Protein AF-A0A9N9FV28-F1 (afdb_monomer)

Secondary structure (DSSP, 8-state):
-HHHHHHHHHHHHHHHHHHHHHHHHHHHHHHHHHHHHHHHHHHHHHHHHHHHHHHHHHHHHHHHHHHHHHHHHHHHHHHHHHHHHHHHHHHHHHHHHHHHHHHHHHHHHHHHHHHHHHHHHHHHHHHHHHHHHHHHHHHHHHHHHHHHHHHHHHHHHHHHHHHHHGGGT--HHHHHHHHHHHHHHHHHHHTT-HHHHHHHHHHHHHHHHHHHHTT--HHHHHHHHHHHHHHHHHHHHHHHHHHHHHHHHSHHHHHHHHTT----TT-S---HHHHHHHHHHHHHHHHHHHHHHHHHHHHHHHHHHHHHHHHHHHHHHHHHHHHHHS----GGGSSS--

Structure (mmCIF, N/CA/C/O backbone):
data_AF-A0A9N9FV28-F1
#
_entry.id   AF-A0A9N9FV28-F1
#
loop_
_atom_site.group_PDB
_atom_site.id
_atom_site.type_symbol
_atom_site.label_atom_id
_atom_site.label_alt_id
_atom_site.label_comp_id
_atom_site.label_asym_id
_atom_site.label_entity_id
_atom_site.label_seq_id
_atom_site.pdbx_PDB_ins_code
_atom_site.Cartn_x
_atom_site.Cartn_y
_atom_site.Cartn_z
_atom_site.occupancy
_atom_site.B_iso_or_equiv
_atom_site.auth_seq_id
_atom_site.auth_comp_id
_atom_site.auth_asym_id
_atom_site.auth_atom_id
_atom_site.pdbx_PDB_model_num
ATOM 1 N N . MET A 1 1 ? 75.866 -1.343 -135.573 1.00 53.81 1 MET A N 1
ATOM 2 C CA . MET A 1 1 ? 74.417 -1.216 -135.294 1.00 53.81 1 MET A CA 1
ATOM 3 C C . MET A 1 1 ? 73.922 -2.132 -134.170 1.00 53.81 1 MET A C 1
ATOM 5 O O . MET A 1 1 ? 73.108 -1.671 -133.391 1.00 53.81 1 MET A O 1
ATOM 9 N N . ILE A 1 2 ? 74.442 -3.356 -133.996 1.00 57.34 2 ILE A N 1
ATOM 10 C CA . ILE A 1 2 ? 74.005 -4.285 -132.924 1.00 57.34 2 ILE A CA 1
ATOM 11 C C . ILE A 1 2 ? 74.302 -3.758 -131.500 1.00 57.34 2 ILE A C 1
ATOM 13 O O . ILE A 1 2 ? 73.468 -3.878 -130.610 1.00 57.34 2 ILE A O 1
ATOM 17 N N . GLY A 1 3 ? 75.433 -3.074 -131.291 1.00 56.44 3 GLY A N 1
ATOM 18 C CA . GLY A 1 3 ? 75.790 -2.524 -129.973 1.00 56.44 3 GLY A CA 1
ATOM 19 C C . GLY A 1 3 ? 74.886 -1.391 -129.457 1.00 56.44 3 GLY A C 1
ATOM 20 O O . GLY A 1 3 ? 74.828 -1.176 -128.254 1.00 56.44 3 GLY A O 1
ATOM 21 N N . TRP A 1 4 ? 74.158 -0.683 -130.333 1.00 54.69 4 TRP A N 1
ATOM 22 C CA . TRP A 1 4 ? 73.234 0.389 -129.922 1.00 54.69 4 TRP A CA 1
ATOM 23 C C . TRP A 1 4 ? 71.881 -0.149 -129.434 1.00 54.69 4 TRP A C 1
ATOM 25 O O . TRP A 1 4 ? 71.283 0.460 -128.555 1.00 54.69 4 TRP A O 1
ATOM 35 N N . SER A 1 5 ? 71.423 -1.294 -129.958 1.00 65.69 5 SER A N 1
ATOM 36 C CA . SER A 1 5 ? 70.174 -1.942 -129.522 1.00 65.69 5 SER A CA 1
ATOM 37 C C . SER A 1 5 ? 70.325 -2.557 -128.131 1.00 65.69 5 SER A C 1
ATOM 39 O O . SER A 1 5 ? 69.511 -2.295 -127.254 1.00 65.69 5 SER A O 1
ATOM 41 N N . ILE A 1 6 ? 71.432 -3.271 -127.894 1.00 70.56 6 ILE A N 1
ATOM 42 C CA . ILE A 1 6 ? 71.742 -3.875 -126.587 1.00 70.56 6 ILE A CA 1
ATOM 43 C C . ILE A 1 6 ? 71.912 -2.789 -125.515 1.00 70.56 6 ILE A C 1
ATOM 45 O O . ILE A 1 6 ? 71.397 -2.930 -124.415 1.00 70.56 6 ILE A O 1
ATOM 49 N N . ALA A 1 7 ? 72.568 -1.670 -125.847 1.00 69.38 7 ALA A N 1
ATOM 50 C CA . ALA A 1 7 ? 72.729 -0.539 -124.931 1.00 69.38 7 ALA A CA 1
ATOM 51 C C . ALA A 1 7 ? 71.417 0.213 -124.628 1.00 69.38 7 ALA A C 1
ATOM 53 O O . ALA A 1 7 ? 71.336 0.930 -123.631 1.00 69.38 7 ALA A O 1
ATOM 54 N N . MET A 1 8 ? 70.410 0.111 -125.501 1.00 74.31 8 MET A N 1
ATOM 55 C CA . MET A 1 8 ? 69.094 0.717 -125.290 1.00 74.31 8 MET A CA 1
ATOM 56 C C . MET A 1 8 ? 68.187 -0.210 -124.466 1.00 74.31 8 MET A C 1
ATOM 58 O O . MET A 1 8 ? 67.500 0.273 -123.570 1.00 74.31 8 MET A O 1
ATOM 62 N N . GLU A 1 9 ? 68.245 -1.524 -124.704 1.00 74.06 9 GLU A N 1
ATOM 63 C CA . GLU A 1 9 ? 67.560 -2.534 -123.887 1.00 74.06 9 GLU A CA 1
ATOM 64 C C . GLU A 1 9 ? 68.091 -2.566 -122.452 1.00 74.06 9 GLU A C 1
ATOM 66 O O . GLU A 1 9 ? 67.288 -2.543 -121.523 1.00 74.06 9 GLU A O 1
ATOM 71 N N . THR A 1 10 ? 69.413 -2.519 -122.238 1.00 76.06 10 THR A N 1
ATOM 72 C CA . THR A 1 10 ? 69.974 -2.441 -120.877 1.00 76.06 10 THR A CA 1
ATOM 73 C C . THR A 1 10 ? 69.552 -1.162 -120.161 1.00 76.06 10 THR A C 1
ATOM 75 O O . THR A 1 10 ? 69.107 -1.229 -119.023 1.00 76.06 10 THR A O 1
ATOM 78 N N . LYS A 1 11 ? 69.558 -0.007 -120.843 1.00 79.31 11 LYS A N 1
ATOM 79 C CA . LYS A 1 11 ? 69.055 1.256 -120.271 1.00 79.31 11 LYS A CA 1
ATOM 80 C C . LYS A 1 11 ? 67.563 1.228 -119.935 1.00 79.31 11 LYS A C 1
ATOM 82 O O . LYS A 1 11 ? 67.151 1.896 -118.990 1.00 79.31 11 LYS A O 1
ATOM 87 N N . TYR A 1 12 ? 66.744 0.525 -120.717 1.00 80.75 12 TYR A N 1
ATOM 88 C CA . TYR A 1 12 ? 65.315 0.375 -120.438 1.00 80.75 12 TYR A CA 1
ATOM 89 C C . TYR A 1 12 ? 65.075 -0.564 -119.249 1.00 80.75 12 TYR A C 1
ATOM 91 O O . TYR A 1 12 ? 64.285 -0.228 -118.372 1.00 80.75 12 TYR A O 1
ATOM 99 N N . TYR A 1 13 ? 65.801 -1.684 -119.180 1.00 81.75 13 TYR A N 1
ATOM 100 C CA . TYR A 1 13 ? 65.752 -2.613 -118.049 1.00 81.75 13 TYR A CA 1
ATOM 101 C C . TYR A 1 13 ? 66.234 -1.976 -116.743 1.00 81.75 13 TYR A C 1
ATOM 103 O O . TYR A 1 13 ? 65.545 -2.101 -115.734 1.00 81.75 13 TYR A O 1
ATOM 111 N N . ASP A 1 14 ? 67.348 -1.239 -116.763 1.00 82.69 14 ASP A N 1
ATOM 112 C CA . ASP A 1 14 ? 67.844 -0.507 -115.590 1.00 82.69 14 ASP A CA 1
ATOM 113 C C . ASP A 1 14 ? 66.800 0.512 -115.108 1.00 82.69 14 ASP A C 1
ATOM 115 O O . ASP A 1 14 ? 66.469 0.562 -113.929 1.00 82.69 14 ASP A O 1
ATOM 119 N N . LYS A 1 15 ? 66.173 1.248 -116.034 1.00 84.19 15 LYS A N 1
ATOM 120 C CA . LYS A 1 15 ? 65.137 2.235 -115.700 1.00 84.19 15 LYS A CA 1
ATOM 121 C C . LYS A 1 15 ? 63.822 1.608 -115.218 1.00 84.19 15 LYS A C 1
ATOM 123 O O . LYS A 1 15 ? 63.131 2.209 -114.399 1.00 84.19 15 LYS A O 1
ATOM 128 N N . SER A 1 16 ? 63.460 0.428 -115.726 1.00 88.25 16 SER A N 1
ATOM 129 C CA . SER A 1 16 ? 62.306 -0.344 -115.246 1.00 88.25 16 SER A CA 1
ATOM 130 C C . SER A 1 16 ? 62.548 -0.860 -113.830 1.00 88.25 16 SER A C 1
ATOM 132 O O . SER A 1 16 ? 61.657 -0.769 -112.993 1.00 88.25 16 SER A O 1
ATOM 134 N N . ARG A 1 17 ? 63.766 -1.333 -113.545 1.00 88.62 17 ARG A N 1
ATOM 135 C CA . ARG A 1 17 ? 64.182 -1.767 -112.210 1.00 88.62 17 ARG A CA 1
ATOM 136 C C . ARG A 1 17 ? 64.210 -0.606 -111.215 1.00 88.62 17 ARG A C 1
ATOM 138 O O . ARG A 1 17 ? 63.710 -0.759 -110.109 1.00 88.62 17 ARG A O 1
ATOM 145 N N . ASP A 1 18 ? 64.721 0.555 -111.624 1.00 90.31 18 ASP A N 1
ATOM 146 C CA . ASP A 1 18 ? 64.691 1.776 -110.807 1.00 90.31 18 ASP A CA 1
ATOM 147 C C . ASP A 1 18 ? 63.251 2.225 -110.507 1.00 90.31 18 ASP A C 1
ATOM 149 O O . ASP A 1 18 ? 62.966 2.726 -109.421 1.00 90.31 18 ASP A O 1
ATOM 153 N N . TYR A 1 19 ? 62.327 2.051 -111.460 1.00 90.50 19 TYR A N 1
ATOM 154 C CA . TYR A 1 19 ? 60.910 2.351 -111.253 1.00 90.50 19 TYR A CA 1
ATOM 155 C C . TYR A 1 19 ? 60.235 1.355 -110.302 1.00 90.50 19 TYR A C 1
ATOM 157 O O . TYR A 1 19 ? 59.435 1.776 -109.470 1.00 90.50 19 TYR A O 1
ATOM 165 N N . GLU A 1 20 ? 60.551 0.062 -110.402 1.00 91.44 20 GLU A N 1
ATOM 166 C CA . GLU A 1 20 ? 60.055 -0.960 -109.473 1.00 91.44 20 GLU A CA 1
ATOM 167 C C . GLU A 1 20 ? 60.584 -0.739 -108.048 1.00 91.44 20 GLU A C 1
ATOM 169 O O . GLU A 1 20 ? 59.769 -0.705 -107.133 1.00 91.44 20 GLU A O 1
ATOM 174 N N . ASP A 1 21 ? 61.883 -0.465 -107.862 1.00 93.38 21 ASP A N 1
ATOM 175 C CA . ASP A 1 21 ? 62.469 -0.109 -106.552 1.00 93.38 21 ASP A CA 1
ATOM 176 C C . ASP A 1 21 ? 61.839 1.182 -106.001 1.00 93.38 21 ASP A C 1
ATOM 178 O O . ASP A 1 21 ? 61.468 1.270 -104.833 1.00 93.38 21 ASP A O 1
ATOM 182 N N . TYR A 1 22 ? 61.626 2.191 -106.852 1.00 93.31 22 TYR A N 1
ATOM 183 C CA . TYR A 1 22 ? 60.923 3.408 -106.442 1.00 93.31 22 TYR A CA 1
ATOM 184 C C . TYR A 1 22 ? 59.477 3.135 -106.014 1.00 93.31 22 TYR A C 1
ATOM 186 O O . TYR A 1 22 ? 59.009 3.705 -105.029 1.00 93.31 22 TYR A O 1
ATOM 194 N N . LYS A 1 23 ? 58.759 2.290 -106.758 1.00 93.62 23 LYS A N 1
ATOM 195 C CA . LYS A 1 23 ? 57.376 1.921 -106.461 1.00 93.62 23 LYS A CA 1
ATOM 196 C C . LYS A 1 23 ? 57.285 1.125 -105.157 1.00 93.62 23 LYS A C 1
ATOM 198 O O . LYS A 1 23 ? 56.425 1.444 -104.346 1.00 93.62 23 LYS A O 1
ATOM 203 N N . GLU A 1 24 ? 58.175 0.159 -104.947 1.00 92.88 24 GLU A N 1
ATOM 204 C CA . GLU A 1 24 ? 58.259 -0.636 -103.716 1.00 92.88 24 GLU A CA 1
ATOM 205 C C . GLU A 1 24 ? 58.543 0.269 -102.512 1.00 92.88 24 GLU A C 1
ATOM 207 O O . GLU A 1 24 ? 57.758 0.289 -101.569 1.00 92.88 24 GLU A O 1
ATOM 212 N N . ARG A 1 25 ? 59.547 1.155 -102.597 1.00 94.44 25 ARG A N 1
ATOM 213 C CA . ARG A 1 25 ? 59.809 2.157 -101.546 1.00 94.44 25 ARG A CA 1
ATOM 214 C C . ARG A 1 25 ? 58.632 3.100 -101.313 1.00 94.44 25 ARG A C 1
ATOM 216 O O . ARG A 1 25 ? 58.415 3.553 -100.193 1.00 94.44 25 ARG A O 1
ATOM 223 N N . TYR A 1 26 ? 57.892 3.457 -102.361 1.00 94.50 26 TYR A N 1
ATOM 224 C CA . TYR A 1 26 ? 56.700 4.287 -102.217 1.00 94.50 26 TYR A CA 1
ATOM 225 C C . TYR A 1 26 ? 55.586 3.540 -101.475 1.00 94.50 26 TYR A C 1
ATOM 227 O O . TYR A 1 26 ? 54.960 4.126 -100.594 1.00 94.50 26 TYR A O 1
ATOM 235 N N . GLU A 1 27 ? 55.349 2.268 -101.804 1.00 94.50 27 GLU A N 1
ATOM 236 C CA . GLU A 1 27 ? 54.383 1.405 -101.115 1.00 94.50 27 GLU A CA 1
ATOM 237 C C . GLU A 1 27 ? 54.789 1.180 -99.648 1.00 94.50 27 GLU A C 1
ATOM 239 O O . GLU A 1 27 ? 53.954 1.383 -98.769 1.00 94.50 27 GLU A O 1
ATOM 244 N N . GLU A 1 28 ? 56.069 0.916 -99.364 1.00 93.94 28 GLU A N 1
ATOM 245 C CA . GLU A 1 28 ? 56.607 0.825 -97.997 1.00 93.94 28 GLU A CA 1
ATOM 246 C C . GLU A 1 28 ? 56.361 2.115 -97.201 1.00 93.94 28 GLU A C 1
ATOM 248 O O . GLU A 1 28 ? 55.823 2.077 -96.095 1.00 93.94 28 GLU A O 1
ATOM 253 N N . VAL A 1 29 ? 56.675 3.282 -97.777 1.00 95.06 29 VAL A N 1
ATOM 254 C CA . VAL A 1 29 ? 56.431 4.579 -97.122 1.00 95.06 29 VAL A CA 1
ATOM 255 C C . VAL A 1 29 ? 54.933 4.821 -96.894 1.00 95.06 29 VAL A C 1
ATOM 257 O O . VAL A 1 29 ? 54.552 5.394 -95.873 1.00 95.06 29 VAL A O 1
ATOM 260 N N . GLN A 1 30 ? 54.058 4.400 -97.814 1.00 94.81 30 GLN A N 1
ATOM 261 C CA . GLN A 1 30 ? 52.606 4.499 -97.621 1.00 94.81 30 GLN A CA 1
ATOM 262 C C . GLN A 1 30 ? 52.118 3.588 -96.489 1.00 94.81 30 GLN A C 1
ATOM 264 O O . GLN A 1 30 ? 51.331 4.035 -95.652 1.00 94.81 30 GLN A O 1
ATOM 269 N N . GLU A 1 31 ? 52.592 2.344 -96.425 1.00 95.44 31 GLU A N 1
ATOM 270 C CA . GLU A 1 31 ? 52.262 1.418 -95.339 1.00 95.44 31 GLU A CA 1
ATOM 271 C C . GLU A 1 31 ? 52.756 1.941 -93.984 1.00 95.44 31 GLU A C 1
ATOM 273 O O . GLU A 1 31 ? 51.990 1.945 -93.017 1.00 95.44 31 GLU A O 1
ATOM 278 N N . GLU A 1 32 ? 53.977 2.482 -93.918 1.00 95.19 32 GLU A N 1
ATOM 279 C CA . GLU A 1 32 ? 54.513 3.121 -92.711 1.00 95.19 32 GLU A CA 1
ATOM 280 C C . GLU A 1 32 ? 53.655 4.309 -92.251 1.00 95.19 32 GLU A C 1
ATOM 282 O O . GLU A 1 32 ? 53.384 4.455 -91.055 1.00 95.19 32 GLU A O 1
ATOM 287 N N . LEU A 1 33 ? 53.187 5.154 -93.177 1.00 94.88 33 LEU A N 1
ATOM 288 C CA . LEU A 1 33 ? 52.302 6.277 -92.853 1.00 94.88 33 LEU A CA 1
ATOM 289 C C . LEU A 1 33 ? 50.936 5.804 -92.339 1.00 94.88 33 LEU A C 1
ATOM 291 O O . LEU A 1 33 ? 50.409 6.390 -91.390 1.00 94.88 33 LEU A O 1
ATOM 295 N N . ILE A 1 34 ? 50.374 4.741 -92.921 1.00 95.75 34 ILE A N 1
ATOM 296 C CA . ILE A 1 34 ? 49.111 4.142 -92.468 1.00 95.75 34 ILE A CA 1
ATOM 297 C C . ILE A 1 34 ? 49.269 3.550 -91.064 1.00 95.75 34 ILE A C 1
ATOM 299 O O . ILE A 1 34 ? 48.427 3.794 -90.197 1.00 95.75 34 ILE A O 1
ATOM 303 N N . GLU A 1 35 ? 50.334 2.790 -90.811 1.00 95.75 35 GLU A N 1
ATOM 304 C CA . GLU A 1 35 ? 50.586 2.211 -89.490 1.00 95.75 35 GLU A CA 1
ATOM 305 C C . GLU A 1 35 ? 50.869 3.290 -88.441 1.00 95.75 35 GLU A C 1
ATOM 307 O O . GLU A 1 35 ? 50.356 3.209 -87.320 1.00 95.75 35 GLU A O 1
ATOM 312 N N . ARG A 1 36 ? 51.582 4.362 -88.809 1.00 95.38 36 ARG A N 1
ATOM 313 C CA . ARG A 1 36 ? 51.768 5.529 -87.941 1.00 95.38 36 ARG A CA 1
ATOM 314 C C . ARG A 1 36 ? 50.443 6.214 -87.613 1.00 95.38 36 ARG A C 1
ATOM 316 O O . ARG A 1 36 ? 50.201 6.500 -86.444 1.00 95.38 36 ARG A O 1
ATOM 323 N N . ALA A 1 37 ? 49.565 6.414 -88.596 1.00 95.31 37 ALA A N 1
ATOM 324 C CA . ALA A 1 37 ? 48.242 6.996 -88.370 1.00 95.31 37 ALA A CA 1
ATOM 325 C C . ALA A 1 37 ? 47.380 6.121 -87.440 1.00 95.31 37 ALA A C 1
ATOM 327 O O . ALA A 1 37 ? 46.784 6.631 -86.493 1.00 95.31 37 ALA A O 1
ATOM 328 N N . LYS A 1 38 ? 47.374 4.791 -87.630 1.00 96.38 38 LYS A N 1
ATOM 329 C CA . LYS A 1 38 ? 46.692 3.852 -86.717 1.00 96.38 38 LYS A CA 1
ATOM 330 C C . LYS A 1 38 ? 47.281 3.888 -85.305 1.00 96.38 38 LYS A C 1
ATOM 332 O O . LYS A 1 38 ? 46.550 3.726 -84.327 1.00 96.38 38 LYS A O 1
ATOM 337 N N . ALA A 1 39 ? 48.598 4.044 -85.173 1.00 96.25 39 ALA A N 1
ATOM 338 C CA . ALA A 1 39 ? 49.259 4.164 -83.877 1.00 96.25 39 ALA A CA 1
ATOM 339 C C . ALA A 1 39 ? 48.902 5.486 -83.177 1.00 96.25 39 ALA A C 1
ATOM 341 O O . ALA A 1 39 ? 48.638 5.480 -81.974 1.00 96.25 39 ALA A O 1
ATOM 342 N N . GLU A 1 40 ? 48.837 6.593 -83.921 1.00 95.62 40 GLU A N 1
ATOM 343 C CA . GLU A 1 40 ? 48.404 7.902 -83.420 1.00 95.62 40 GLU A CA 1
ATOM 344 C C . GLU A 1 40 ? 46.933 7.877 -82.978 1.00 95.62 40 GLU A C 1
ATOM 346 O O . GLU A 1 40 ? 46.636 8.308 -81.864 1.00 95.62 40 GLU A O 1
ATOM 351 N N . GLU A 1 41 ? 46.034 7.262 -83.754 1.00 96.00 41 GLU A N 1
ATOM 352 C CA . GLU A 1 41 ? 44.625 7.072 -83.375 1.00 96.00 41 GLU A CA 1
ATOM 353 C C . GLU A 1 41 ? 44.488 6.224 -82.097 1.00 96.00 41 GLU A C 1
ATOM 355 O O . GLU A 1 41 ? 43.751 6.577 -81.171 1.00 96.00 41 GLU A O 1
ATOM 360 N N . LYS A 1 42 ? 45.238 5.116 -81.992 1.00 97.00 42 LYS A N 1
ATOM 361 C CA . LYS A 1 42 ? 45.274 4.291 -80.770 1.00 97.00 42 LYS A CA 1
ATOM 362 C C . LYS A 1 42 ? 45.793 5.080 -79.570 1.00 97.00 42 LYS A C 1
ATOM 364 O O . LYS A 1 42 ? 45.253 4.925 -78.474 1.00 97.00 42 LYS A O 1
ATOM 369 N N . LEU A 1 43 ? 46.815 5.915 -79.761 1.00 96.38 43 LEU A N 1
ATOM 370 C CA . LEU A 1 43 ? 47.376 6.761 -78.711 1.00 96.38 43 LEU A CA 1
ATOM 371 C C . LEU A 1 43 ? 46.379 7.836 -78.264 1.00 96.38 43 LEU A C 1
ATOM 373 O O . LEU A 1 43 ? 46.231 8.064 -77.066 1.00 96.38 43 LEU A O 1
ATOM 377 N N . GLU A 1 44 ? 45.673 8.478 -79.194 1.00 96.06 44 GLU A N 1
ATOM 378 C CA . GLU A 1 44 ? 44.643 9.471 -78.884 1.00 96.06 44 GLU A CA 1
ATOM 379 C C . GLU A 1 44 ? 43.442 8.831 -78.172 1.00 96.06 44 GLU A C 1
ATOM 381 O O . GLU A 1 44 ? 42.989 9.337 -77.144 1.00 96.06 44 GLU A O 1
ATOM 386 N N . SER A 1 45 ? 43.004 7.650 -78.622 1.00 96.31 45 SER A N 1
ATOM 387 C CA . SER A 1 45 ? 41.979 6.851 -77.939 1.00 96.31 45 SER A CA 1
ATOM 388 C C . SER A 1 45 ? 42.407 6.460 -76.519 1.00 96.31 45 SER A C 1
ATOM 390 O O . SER A 1 45 ? 41.611 6.550 -75.582 1.00 96.31 45 SER A O 1
ATOM 392 N N . ALA A 1 46 ? 43.671 6.065 -76.329 1.00 96.38 46 ALA A N 1
ATOM 393 C CA . ALA A 1 46 ? 44.221 5.747 -75.013 1.00 96.38 46 ALA A CA 1
ATOM 394 C C . ALA A 1 46 ? 44.251 6.978 -74.094 1.00 96.38 46 ALA A C 1
ATOM 396 O O . ALA A 1 46 ? 43.795 6.885 -72.956 1.00 96.38 46 ALA A O 1
ATOM 397 N N . LYS A 1 47 ? 44.685 8.140 -74.602 1.00 96.94 47 LYS A N 1
ATOM 398 C CA . LYS A 1 47 ? 44.673 9.414 -73.861 1.00 96.94 47 LYS A CA 1
ATOM 399 C C . LYS A 1 47 ? 43.259 9.842 -73.468 1.00 96.94 47 LYS A C 1
ATOM 401 O O . LYS A 1 47 ? 43.044 10.271 -72.339 1.00 96.94 47 LYS A O 1
ATOM 406 N N . ALA A 1 48 ? 42.280 9.695 -74.361 1.00 96.56 48 ALA A N 1
ATOM 407 C CA . ALA A 1 48 ? 40.884 10.007 -74.058 1.00 96.56 48 ALA A CA 1
ATOM 408 C C . ALA A 1 48 ? 40.316 9.092 -72.958 1.00 96.56 48 ALA A C 1
ATOM 410 O O . ALA A 1 48 ? 39.614 9.562 -72.061 1.00 96.56 48 ALA A O 1
ATOM 411 N N . ARG A 1 49 ? 40.653 7.793 -72.982 1.00 96.25 49 ARG A N 1
ATOM 412 C CA . ARG A 1 49 ? 40.281 6.852 -71.910 1.00 96.25 49 ARG A CA 1
ATOM 413 C C . ARG A 1 49 ? 40.964 7.193 -70.590 1.00 96.25 49 ARG A C 1
ATOM 415 O O . ARG A 1 49 ? 40.299 7.181 -69.561 1.00 96.25 49 ARG A O 1
ATOM 422 N N . GLU A 1 50 ? 42.255 7.515 -70.616 1.00 96.94 50 GLU A N 1
ATOM 423 C CA . GLU A 1 50 ? 43.011 7.929 -69.430 1.00 96.94 50 GLU A CA 1
ATOM 424 C C . GLU A 1 50 ? 42.401 9.188 -68.797 1.00 96.94 50 GLU A C 1
ATOM 426 O O . GLU A 1 50 ? 42.155 9.218 -67.592 1.00 96.94 50 GLU A O 1
ATOM 431 N N . LEU A 1 51 ? 42.054 10.193 -69.606 1.00 96.69 51 LEU A N 1
ATOM 432 C CA . LEU A 1 51 ? 41.367 11.399 -69.142 1.00 96.69 51 LEU A CA 1
ATOM 433 C C . LEU A 1 51 ? 39.975 11.093 -68.556 1.00 96.69 51 LEU A C 1
ATOM 435 O O . LEU 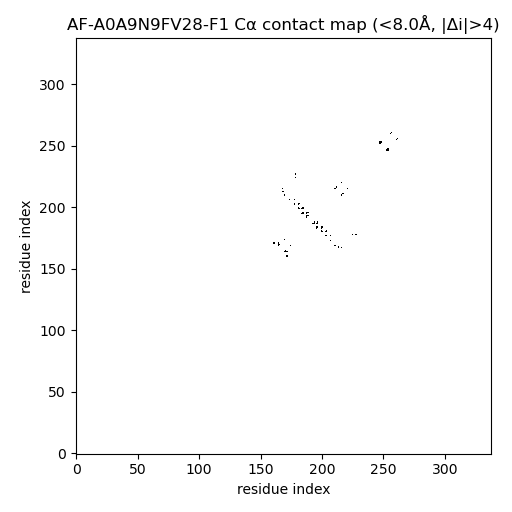A 1 51 ? 39.577 11.668 -67.545 1.00 96.69 51 LEU A O 1
ATOM 439 N N . GLY A 1 52 ? 39.233 10.163 -69.163 1.00 96.94 52 GLY A N 1
ATOM 440 C CA . GLY A 1 52 ? 37.947 9.706 -68.632 1.00 96.94 52 GLY A CA 1
ATOM 441 C C . GLY A 1 52 ? 38.081 9.018 -67.269 1.00 96.94 52 GLY A C 1
ATOM 442 O O . GLY A 1 52 ? 37.295 9.286 -66.361 1.00 96.94 52 GLY A O 1
ATOM 443 N N . LEU A 1 53 ? 39.104 8.174 -67.104 1.00 97.12 53 LEU A N 1
ATOM 444 C CA . LEU A 1 53 ? 39.393 7.487 -65.844 1.00 97.12 53 LEU A CA 1
ATOM 445 C C . LEU A 1 53 ? 39.872 8.449 -64.752 1.00 97.12 53 LEU A C 1
ATOM 447 O O . LEU A 1 53 ? 39.454 8.302 -63.606 1.00 97.12 53 LEU A O 1
ATOM 451 N N . THR A 1 54 ? 40.704 9.443 -65.081 1.00 95.56 54 THR A N 1
ATOM 452 C CA . THR A 1 54 ? 41.151 10.446 -64.098 1.00 95.56 54 THR A CA 1
ATOM 453 C C . THR A 1 54 ? 39.994 11.309 -63.609 1.00 95.56 54 THR A C 1
ATOM 455 O O . THR A 1 54 ? 39.898 11.563 -62.410 1.00 95.56 54 THR A O 1
ATOM 458 N N . LYS A 1 55 ? 39.063 11.684 -64.496 1.00 97.06 55 LYS A N 1
ATOM 459 C CA . LYS A 1 55 ? 37.838 12.385 -64.097 1.00 97.06 55 LYS A CA 1
ATOM 460 C C . LYS A 1 55 ? 36.963 11.535 -63.170 1.00 97.06 55 LYS A C 1
ATOM 462 O O . LYS A 1 55 ? 36.574 12.015 -62.113 1.00 97.06 55 LYS A O 1
ATOM 467 N N . LEU A 1 56 ? 36.716 10.268 -63.518 1.00 97.12 56 LEU A N 1
ATOM 468 C CA . LEU A 1 56 ? 35.947 9.343 -62.672 1.00 97.12 56 LEU A CA 1
ATOM 469 C C . LEU A 1 56 ? 36.598 9.161 -61.289 1.00 97.12 56 LEU A C 1
ATOM 471 O O . LEU A 1 56 ? 35.910 9.080 -60.272 1.00 97.12 56 LEU A O 1
ATOM 475 N N . LEU A 1 57 ? 37.930 9.105 -61.240 1.00 96.75 57 LEU A N 1
ATOM 476 C CA . LEU A 1 57 ? 38.673 8.994 -59.989 1.00 96.75 57 LEU A CA 1
ATOM 477 C C . LEU A 1 57 ? 38.509 10.242 -59.110 1.00 96.75 57 LEU A C 1
ATOM 479 O O . LEU A 1 57 ? 38.329 10.112 -57.901 1.00 96.75 57 LEU A O 1
ATOM 483 N N . GLU A 1 58 ? 38.547 11.441 -59.692 1.00 96.69 58 GLU A N 1
ATOM 484 C CA . GLU A 1 58 ? 38.332 12.670 -58.923 1.00 96.69 58 GLU A CA 1
ATOM 485 C C . GLU A 1 58 ? 36.870 12.795 -58.469 1.00 96.69 58 GLU A C 1
ATOM 487 O O . GLU A 1 58 ? 36.628 13.081 -57.297 1.00 96.69 58 GLU A O 1
ATOM 492 N N . ASP A 1 59 ? 35.900 12.470 -59.331 1.00 96.94 59 ASP A N 1
ATOM 493 C CA . ASP A 1 59 ? 34.473 12.471 -58.981 1.00 96.94 59 ASP A CA 1
ATOM 494 C C . ASP A 1 59 ? 34.208 11.512 -57.800 1.00 96.94 59 ASP A C 1
ATOM 496 O O . ASP A 1 59 ? 33.695 11.928 -56.759 1.00 96.94 59 ASP A O 1
ATOM 500 N N . THR A 1 60 ? 34.678 10.261 -57.877 1.00 96.62 60 THR A N 1
ATOM 501 C CA . THR A 1 60 ? 34.525 9.278 -56.781 1.00 96.62 60 THR A CA 1
ATOM 502 C C . THR A 1 60 ? 35.229 9.705 -55.491 1.00 96.62 60 THR A C 1
ATOM 504 O O . THR A 1 60 ? 34.729 9.458 -54.391 1.00 96.62 60 THR A O 1
ATOM 507 N N . LYS A 1 61 ? 36.372 10.390 -55.584 1.00 97.62 61 LYS A N 1
ATOM 508 C CA . LYS A 1 61 ? 37.070 10.951 -54.420 1.00 97.62 61 LYS A CA 1
ATOM 509 C C . LYS A 1 61 ? 36.270 12.081 -53.767 1.00 97.62 61 LYS A C 1
ATOM 511 O O . LYS A 1 61 ? 36.218 12.141 -52.536 1.00 97.62 61 LYS A O 1
ATOM 516 N N . THR A 1 62 ? 35.626 12.947 -54.553 1.00 97.12 62 THR A N 1
ATOM 517 C CA . THR A 1 62 ? 34.746 13.996 -54.011 1.00 97.12 62 THR A CA 1
ATOM 518 C C . THR A 1 62 ? 33.505 13.407 -53.342 1.00 97.12 62 THR A C 1
ATOM 520 O O . THR A 1 62 ? 33.188 13.799 -52.218 1.00 97.12 62 THR A O 1
ATOM 523 N N . GLU A 1 63 ? 32.868 12.400 -53.948 1.00 96.62 63 GLU A N 1
ATOM 524 C CA . GLU A 1 63 ? 31.734 11.679 -53.355 1.00 96.62 63 GLU A CA 1
ATOM 525 C C . GLU A 1 63 ? 32.120 11.014 -52.029 1.00 96.62 63 GLU A C 1
ATOM 527 O O . GLU A 1 63 ? 31.432 11.187 -51.022 1.00 96.62 63 GLU A O 1
ATOM 532 N N . LEU A 1 64 ? 33.264 10.322 -51.978 1.00 96.88 64 LEU A N 1
ATOM 533 C CA . LEU A 1 64 ? 33.773 9.729 -50.738 1.00 96.88 64 LEU A CA 1
ATOM 534 C C . LEU A 1 64 ? 34.041 10.782 -49.661 1.00 96.88 64 LEU A C 1
ATOM 536 O O . LEU A 1 64 ? 33.790 10.527 -48.482 1.00 96.88 64 LEU A O 1
ATOM 540 N N . SER A 1 65 ? 34.536 11.961 -50.042 1.00 97.44 65 SER A N 1
ATOM 541 C CA . SER A 1 65 ? 34.742 13.051 -49.090 1.00 97.44 65 SER A CA 1
ATOM 542 C C . SER A 1 65 ? 33.419 13.594 -48.544 1.00 97.44 65 SER A C 1
ATOM 544 O O . SER A 1 65 ? 33.340 13.869 -47.349 1.00 97.44 65 SER A O 1
ATOM 546 N N . LEU A 1 66 ? 32.384 13.726 -49.380 1.00 96.88 66 LEU A N 1
ATOM 547 C CA . LEU A 1 66 ? 31.049 14.150 -48.943 1.00 96.88 66 LEU A CA 1
ATOM 548 C C . LEU A 1 66 ? 30.419 13.126 -47.994 1.00 96.88 66 LEU A C 1
ATOM 550 O O . LEU A 1 66 ? 29.921 13.503 -46.935 1.00 96.88 66 LEU A O 1
ATOM 554 N N . VAL A 1 67 ? 30.512 11.835 -48.325 1.00 97.44 67 VAL A N 1
ATOM 555 C CA . VAL A 1 67 ? 29.996 10.751 -47.475 1.00 97.44 67 VAL A CA 1
ATOM 556 C C . VAL A 1 67 ? 30.695 10.734 -46.115 1.00 97.44 67 VAL A C 1
ATOM 558 O O . VAL A 1 67 ? 30.032 10.536 -45.099 1.00 97.44 67 VAL A O 1
ATOM 561 N N . ARG A 1 68 ? 32.014 10.975 -46.058 1.00 96.62 68 ARG A N 1
ATOM 562 C CA . ARG A 1 68 ? 32.745 11.084 -44.781 1.00 96.62 68 ARG A CA 1
ATOM 563 C C . ARG A 1 68 ? 32.209 12.225 -43.922 1.00 96.62 68 ARG A C 1
ATOM 565 O O . ARG A 1 68 ? 31.842 11.982 -42.780 1.00 96.62 68 ARG A O 1
ATOM 572 N N . VAL A 1 69 ? 32.071 13.423 -44.492 1.00 97.69 69 VAL A N 1
ATOM 573 C CA . VAL A 1 69 ? 31.535 14.589 -43.769 1.00 97.69 69 VAL A CA 1
ATOM 574 C C . VAL A 1 69 ? 30.105 14.337 -43.282 1.00 97.69 69 VAL A C 1
ATOM 576 O O . VAL A 1 69 ? 29.765 14.671 -42.149 1.00 97.69 69 VAL A O 1
ATOM 579 N N . GLU A 1 70 ? 29.255 13.716 -44.103 1.00 97.25 70 GLU A N 1
ATOM 580 C CA . GLU A 1 70 ? 27.896 13.358 -43.688 1.00 97.25 70 GLU A CA 1
ATOM 581 C C . GLU A 1 70 ? 27.901 12.355 -42.526 1.00 97.25 70 GLU A C 1
ATOM 583 O O . GLU A 1 70 ? 27.123 12.495 -41.578 1.00 97.25 70 GLU A O 1
ATOM 588 N N . LYS A 1 71 ? 28.793 11.360 -42.565 1.00 97.00 71 LYS A N 1
ATOM 589 C CA . LYS A 1 71 ? 28.931 10.372 -41.491 1.00 97.00 71 LYS A CA 1
ATOM 590 C C . LYS A 1 71 ? 29.449 10.993 -40.202 1.00 97.00 71 LYS A C 1
ATOM 592 O O . LYS A 1 71 ? 28.871 10.710 -39.156 1.00 97.00 71 LYS A O 1
ATOM 597 N N . ASP A 1 72 ? 30.433 11.878 -40.274 1.00 97.25 72 ASP A N 1
ATOM 598 C CA . ASP A 1 72 ? 30.946 12.602 -39.107 1.00 97.25 72 ASP A CA 1
ATOM 599 C C . ASP A 1 72 ? 29.846 13.469 -38.471 1.00 97.25 72 ASP A C 1
ATOM 601 O O . ASP A 1 72 ? 29.655 13.452 -37.255 1.00 97.25 72 ASP A O 1
ATOM 605 N N . ASN A 1 73 ? 29.024 14.134 -39.291 1.00 97.88 73 ASN A N 1
ATOM 606 C CA . ASN A 1 73 ? 27.858 14.880 -38.811 1.00 97.88 73 ASN A CA 1
ATOM 607 C C . ASN A 1 73 ? 26.815 13.972 -38.137 1.00 97.88 73 ASN A C 1
ATOM 609 O O . ASN A 1 73 ? 26.252 14.333 -37.102 1.00 97.88 73 ASN A O 1
ATOM 613 N N . GLN A 1 74 ? 26.545 12.786 -38.698 1.00 96.88 74 GLN A N 1
ATOM 614 C CA . GLN A 1 74 ? 25.636 11.809 -38.087 1.00 96.88 74 GLN A CA 1
ATOM 615 C C . GLN A 1 74 ? 26.168 11.322 -36.732 1.00 96.88 74 GLN A C 1
ATOM 617 O O . GLN A 1 74 ? 25.398 11.256 -35.772 1.00 96.88 74 GLN A O 1
ATOM 622 N N . VAL A 1 75 ? 27.468 11.020 -36.639 1.00 97.06 75 VAL A N 1
ATOM 623 C CA . VAL A 1 75 ? 28.127 10.613 -35.388 1.00 97.06 75 VAL A CA 1
ATOM 624 C C . VAL A 1 75 ? 27.995 11.711 -34.335 1.00 97.06 75 VAL A C 1
ATOM 626 O O . VAL A 1 75 ? 27.478 11.432 -33.255 1.00 97.06 75 VAL A O 1
ATOM 629 N N . ALA A 1 76 ? 28.310 12.963 -34.675 1.00 97.69 76 ALA A N 1
ATOM 630 C CA . ALA A 1 76 ? 28.191 14.093 -33.751 1.00 97.69 76 ALA A CA 1
ATOM 631 C C . ALA A 1 76 ? 26.752 14.292 -33.227 1.00 97.69 76 ALA A C 1
ATOM 633 O O . ALA A 1 76 ? 26.534 14.579 -32.047 1.00 97.69 76 ALA A O 1
ATOM 634 N N . ILE A 1 77 ? 25.736 14.099 -34.080 1.00 97.31 77 ILE A N 1
ATOM 635 C CA . ILE A 1 77 ? 24.324 14.150 -33.663 1.00 97.31 77 ILE A CA 1
ATOM 636 C C . ILE A 1 77 ? 23.998 13.022 -32.677 1.00 97.31 77 ILE A C 1
ATOM 638 O O . ILE A 1 77 ? 23.253 13.239 -31.715 1.00 97.31 77 ILE A O 1
ATOM 642 N N . PHE A 1 78 ? 24.502 11.811 -32.916 1.00 97.06 78 PHE A N 1
ATOM 643 C CA . PHE A 1 78 ? 24.262 10.681 -32.022 1.00 97.06 78 PHE A CA 1
ATOM 644 C C . PHE A 1 78 ? 24.979 10.831 -30.683 1.00 97.06 78 PHE A C 1
ATOM 646 O O . PHE A 1 78 ? 24.363 10.531 -29.662 1.00 97.06 78 PHE A O 1
ATOM 653 N N . GLU A 1 79 ? 26.208 11.343 -30.669 1.00 96.94 79 GLU A N 1
ATOM 654 C CA . GLU A 1 79 ? 26.954 11.651 -29.444 1.00 96.94 79 GLU A CA 1
ATOM 655 C C . GLU A 1 79 ? 26.202 12.672 -28.585 1.00 96.94 79 GLU A C 1
ATOM 657 O O . GLU A 1 79 ? 25.906 12.400 -27.424 1.00 96.94 79 GLU A O 1
ATOM 662 N N . ASN A 1 80 ? 25.733 13.774 -29.179 1.00 97.31 80 ASN A N 1
ATOM 663 C CA . ASN A 1 80 ? 24.933 14.766 -28.454 1.00 97.31 80 ASN A CA 1
ATOM 664 C C . ASN A 1 80 ? 23.641 14.156 -27.872 1.00 97.31 80 ASN A C 1
ATOM 666 O O . ASN A 1 80 ? 23.297 14.378 -26.710 1.00 97.31 80 ASN A O 1
ATOM 670 N N . LYS A 1 81 ? 22.929 13.325 -28.647 1.00 97.44 81 LYS A N 1
ATOM 671 C CA . LYS A 1 81 ? 21.738 12.612 -28.147 1.00 97.44 81 LYS A CA 1
ATOM 672 C C . LYS A 1 81 ? 22.072 11.642 -27.012 1.00 97.44 81 LYS A C 1
ATOM 674 O O . LYS A 1 81 ? 21.239 11.450 -26.124 1.00 97.44 81 LYS A O 1
ATOM 679 N N . LEU A 1 82 ? 23.238 11.002 -27.053 1.00 97.00 82 LEU A N 1
ATOM 680 C CA . LEU A 1 82 ? 23.698 10.098 -26.004 1.00 97.00 82 LEU A CA 1
ATOM 681 C C . LEU A 1 82 ? 23.998 10.867 -24.712 1.00 97.00 82 LEU A C 1
ATOM 683 O O . LEU A 1 82 ? 23.554 10.440 -23.644 1.00 97.00 82 LEU A O 1
ATOM 687 N N . ASP A 1 83 ? 24.641 12.029 -24.813 1.00 97.50 83 ASP A N 1
ATOM 688 C CA . ASP A 1 83 ? 24.917 12.911 -23.675 1.00 97.50 83 ASP A CA 1
ATOM 689 C C . ASP A 1 83 ? 23.624 13.438 -23.043 1.00 97.50 83 ASP A C 1
ATOM 691 O O . ASP A 1 83 ? 23.441 13.352 -21.827 1.00 97.50 83 ASP A O 1
ATOM 695 N N . GLN A 1 84 ? 22.667 13.890 -23.863 1.00 96.88 84 GLN A N 1
ATOM 696 C CA . GLN A 1 84 ? 21.346 14.323 -23.392 1.00 96.88 84 GLN A CA 1
ATOM 697 C C . GLN A 1 84 ? 20.619 13.213 -22.627 1.00 96.88 84 GLN A C 1
ATOM 699 O O . GLN A 1 84 ? 20.079 13.445 -21.544 1.00 96.88 84 GLN A O 1
ATOM 704 N N . LYS A 1 85 ? 20.611 11.988 -23.168 1.00 97.25 85 LYS A N 1
ATOM 705 C CA . LYS A 1 85 ? 19.989 10.836 -22.500 1.00 97.25 85 LYS A CA 1
ATOM 706 C C . LYS A 1 85 ? 20.707 10.468 -21.206 1.00 97.25 85 LYS A C 1
ATOM 708 O O . LYS A 1 85 ? 20.041 10.122 -20.234 1.00 97.25 85 LYS A O 1
ATOM 713 N N . SER A 1 86 ? 22.032 10.563 -21.179 1.00 96.62 86 SER A N 1
ATOM 714 C CA . SER A 1 86 ? 22.833 10.288 -19.983 1.00 96.62 86 SER A CA 1
ATOM 715 C C . SER A 1 86 ? 22.541 11.298 -18.871 1.00 96.62 86 SER A C 1
ATOM 717 O O . SER A 1 86 ? 22.319 10.900 -17.730 1.00 96.62 86 SER A O 1
ATOM 719 N N . ALA A 1 87 ? 22.424 12.586 -19.208 1.00 97.69 87 ALA A N 1
ATOM 720 C CA . ALA A 1 87 ? 22.029 13.629 -18.263 1.00 97.69 87 ALA A CA 1
ATOM 721 C C . ALA A 1 87 ? 20.601 13.425 -17.724 1.00 97.69 87 ALA A C 1
ATOM 723 O O . ALA A 1 87 ? 20.365 13.551 -16.523 1.00 97.69 87 ALA A O 1
ATOM 724 N N . LEU A 1 88 ? 19.648 13.054 -18.589 1.00 97.31 88 LEU A N 1
ATOM 725 C CA . LEU A 1 88 ? 18.279 12.733 -18.166 1.00 97.31 88 LEU A CA 1
ATOM 726 C C . LEU A 1 88 ? 18.233 11.527 -17.220 1.00 97.31 88 LEU A C 1
ATOM 728 O O . LEU A 1 88 ? 17.517 11.565 -16.222 1.00 97.31 88 LEU A O 1
ATOM 732 N N . LEU A 1 89 ? 19.004 10.472 -17.504 1.00 97.12 89 LEU A N 1
ATOM 733 C CA . LEU A 1 89 ? 19.092 9.301 -16.630 1.00 97.12 89 LEU A CA 1
ATOM 734 C C . LEU A 1 89 ? 19.646 9.655 -15.249 1.00 97.12 89 LEU A C 1
ATOM 736 O O . LEU A 1 89 ? 19.141 9.148 -14.249 1.00 97.12 89 LEU A O 1
ATOM 740 N N . GLU A 1 90 ? 20.648 10.528 -15.184 1.00 98.00 90 GLU A N 1
ATOM 741 C CA . GLU A 1 90 ? 21.214 10.962 -13.907 1.00 98.00 90 GLU A CA 1
ATOM 742 C C . GLU A 1 90 ? 20.221 11.805 -13.096 1.00 98.00 90 GLU A C 1
ATOM 744 O O . GLU A 1 90 ? 20.051 11.577 -11.898 1.00 98.00 90 GLU A O 1
ATOM 749 N N . ASN A 1 91 ? 19.469 12.691 -13.755 1.00 97.62 91 ASN A N 1
ATOM 750 C CA . ASN A 1 91 ? 18.393 13.441 -13.104 1.00 97.62 91 ASN A CA 1
ATOM 751 C C . ASN A 1 91 ? 17.319 12.509 -12.523 1.00 97.62 91 ASN A C 1
ATOM 753 O O . ASN A 1 91 ? 16.958 12.646 -11.355 1.00 97.62 91 ASN A O 1
ATOM 757 N N . ILE A 1 92 ? 16.863 11.515 -13.295 1.00 97.12 92 ILE A N 1
ATOM 758 C CA . ILE A 1 92 ? 15.870 10.529 -12.834 1.00 97.12 92 ILE A CA 1
ATOM 759 C C . ILE A 1 92 ? 16.402 9.733 -11.635 1.00 97.12 92 ILE A C 1
ATOM 761 O O . ILE A 1 92 ? 15.674 9.507 -10.668 1.00 97.12 92 ILE A O 1
ATOM 765 N N . ARG A 1 93 ? 17.676 9.321 -11.654 1.00 97.00 93 ARG A N 1
ATOM 766 C CA . ARG A 1 93 ? 18.302 8.625 -10.515 1.00 97.00 93 ARG A CA 1
ATOM 767 C C . ARG A 1 93 ? 18.301 9.483 -9.256 1.00 97.00 93 ARG A C 1
ATOM 769 O O . ARG A 1 93 ? 18.002 8.978 -8.174 1.00 97.00 93 ARG A O 1
ATOM 776 N N . GLN A 1 94 ? 18.597 10.771 -9.395 1.00 97.75 94 GLN A N 1
ATOM 777 C CA . GLN A 1 94 ? 18.611 11.693 -8.268 1.00 97.75 94 GLN A CA 1
ATOM 778 C C . GLN A 1 94 ? 17.200 11.946 -7.715 1.00 97.75 94 GLN A C 1
ATOM 780 O O . GLN A 1 94 ? 17.014 11.978 -6.498 1.00 97.75 94 GLN A O 1
ATOM 785 N N . GLU A 1 95 ? 16.193 12.064 -8.583 1.00 97.75 95 GLU A N 1
ATOM 786 C CA . GLU A 1 95 ? 14.785 12.163 -8.179 1.00 97.75 95 GLU A CA 1
ATOM 787 C C . GLU A 1 95 ? 14.312 10.913 -7.430 1.00 97.75 95 GLU A C 1
ATOM 789 O O . GLU A 1 95 ? 13.708 11.037 -6.363 1.00 97.75 95 GLU A O 1
ATOM 794 N N . LEU A 1 96 ? 14.645 9.716 -7.925 1.00 96.56 96 LEU A N 1
ATOM 795 C CA . LEU A 1 96 ? 14.322 8.454 -7.251 1.00 96.56 96 LEU A CA 1
ATOM 796 C C . LEU A 1 96 ? 14.953 8.376 -5.860 1.00 96.56 96 LEU A C 1
ATOM 798 O O . LEU A 1 96 ? 14.264 8.053 -4.894 1.00 96.56 96 LEU A O 1
ATOM 802 N N . LYS A 1 97 ? 16.230 8.749 -5.735 1.00 97.69 97 LYS A N 1
ATOM 803 C CA . LYS A 1 97 ? 16.924 8.797 -4.444 1.00 97.69 97 LYS A CA 1
ATOM 804 C C . LYS A 1 97 ? 16.263 9.778 -3.470 1.00 97.69 97 LYS A C 1
ATOM 806 O O . LYS A 1 97 ? 16.112 9.480 -2.288 1.00 97.69 97 LYS A O 1
ATOM 811 N N . ASN A 1 98 ? 15.837 10.945 -3.953 1.00 97.31 98 ASN A N 1
ATOM 812 C CA . ASN A 1 98 ? 15.130 11.925 -3.127 1.00 97.31 98 ASN A CA 1
ATOM 813 C C . ASN A 1 98 ? 13.758 11.408 -2.665 1.00 97.31 98 ASN A C 1
ATOM 815 O O . ASN A 1 98 ? 13.378 11.628 -1.512 1.00 97.31 98 ASN A O 1
ATOM 819 N N . LEU A 1 99 ? 13.024 10.713 -3.539 1.00 96.81 99 LEU A N 1
ATOM 820 C CA . LEU A 1 99 ? 11.743 10.087 -3.201 1.00 96.81 99 LEU A CA 1
ATOM 821 C C . LEU A 1 99 ? 11.904 8.963 -2.174 1.00 96.81 99 LEU A C 1
ATOM 823 O O . LEU A 1 99 ? 11.101 8.878 -1.246 1.00 96.81 99 LEU A O 1
ATOM 827 N N . GLU A 1 100 ? 12.950 8.147 -2.295 1.00 96.56 100 GLU A N 1
ATOM 828 C CA . GLU A 1 100 ? 13.279 7.093 -1.332 1.00 96.56 100 GLU A CA 1
ATOM 829 C C . GLU A 1 100 ? 13.531 7.679 0.063 1.00 96.56 100 GLU A C 1
ATOM 831 O O . GLU A 1 100 ? 12.846 7.309 1.019 1.00 96.56 100 GLU A O 1
ATOM 836 N N . ILE A 1 101 ? 14.397 8.696 0.156 1.00 97.31 101 ILE A N 1
ATOM 837 C CA . ILE A 1 101 ? 14.676 9.416 1.409 1.00 97.31 101 ILE A CA 1
ATOM 838 C C . ILE A 1 101 ? 13.393 10.013 2.002 1.00 97.31 101 ILE A C 1
ATOM 840 O O . ILE A 1 101 ? 13.180 9.961 3.214 1.00 97.31 101 ILE A O 1
ATOM 844 N N . LYS A 1 102 ? 12.527 10.604 1.168 1.00 96.88 102 LYS A N 1
ATOM 845 C CA . LYS A 1 102 ? 11.259 11.185 1.627 1.00 96.88 102 LYS A CA 1
ATOM 846 C C . LYS A 1 102 ? 10.323 10.113 2.194 1.00 96.88 102 LYS A C 1
ATOM 848 O O . LYS A 1 102 ? 9.785 10.297 3.281 1.00 96.88 102 LYS A O 1
ATOM 853 N N . SER A 1 103 ? 10.182 8.986 1.500 1.00 94.62 103 SER A N 1
ATOM 854 C CA . SER A 1 103 ? 9.378 7.845 1.953 1.00 94.62 103 SER A CA 1
ATOM 855 C C . SER A 1 103 ? 9.893 7.276 3.280 1.00 94.62 103 SER A C 1
ATOM 857 O O . SER A 1 103 ? 9.102 6.974 4.173 1.00 94.62 103 SER A O 1
ATOM 859 N N . GLU A 1 104 ? 11.209 7.143 3.449 1.00 96.25 104 GLU A N 1
ATOM 860 C CA . GLU A 1 104 ? 11.796 6.671 4.707 1.00 96.25 104 GLU A CA 1
ATOM 861 C C . GLU A 1 104 ? 11.532 7.629 5.872 1.00 96.25 104 GLU A C 1
ATOM 863 O O . GLU A 1 104 ? 11.171 7.180 6.962 1.00 96.25 104 GLU A O 1
ATOM 868 N N . LYS A 1 105 ? 11.641 8.943 5.638 1.00 96.19 105 LYS A N 1
ATOM 869 C CA . LYS A 1 105 ? 11.300 9.962 6.640 1.00 96.19 105 LYS A CA 1
ATOM 870 C C . LYS A 1 105 ? 9.830 9.900 7.040 1.00 96.19 105 LYS A C 1
ATOM 872 O O . LYS A 1 105 ? 9.540 9.822 8.229 1.00 96.19 105 LYS A O 1
ATOM 877 N N . GLU A 1 106 ? 8.916 9.843 6.073 1.00 95.44 106 GLU A N 1
ATOM 878 C CA . GLU A 1 106 ? 7.478 9.729 6.349 1.00 95.44 106 GLU A CA 1
ATOM 879 C C . GLU A 1 106 ? 7.142 8.442 7.123 1.00 95.44 106 GLU A C 1
ATOM 881 O O . GLU A 1 106 ? 6.310 8.455 8.032 1.00 95.44 106 GLU A O 1
ATOM 886 N N . LYS A 1 107 ? 7.805 7.319 6.810 1.00 94.75 107 LYS A N 1
ATOM 887 C CA . LYS A 1 107 ? 7.664 6.071 7.580 1.00 94.75 107 LYS A CA 1
ATOM 888 C C . LYS A 1 107 ? 8.173 6.227 9.012 1.00 94.75 107 LYS A C 1
ATOM 890 O O . LYS A 1 107 ? 7.530 5.733 9.936 1.00 94.75 107 LYS A O 1
ATOM 895 N N . ALA A 1 108 ? 9.310 6.893 9.208 1.00 94.62 108 ALA A N 1
ATOM 896 C CA . ALA A 1 108 ? 9.860 7.144 10.536 1.00 94.62 108 ALA A CA 1
ATOM 897 C C . ALA A 1 108 ? 8.934 8.041 11.377 1.00 94.62 108 ALA A C 1
ATOM 899 O O . ALA A 1 108 ? 8.659 7.702 12.527 1.00 94.62 108 ALA A O 1
ATOM 900 N N . GLU A 1 109 ? 8.395 9.112 10.787 1.00 94.56 109 GLU A N 1
ATOM 901 C CA . GLU A 1 109 ? 7.442 10.026 11.433 1.00 94.56 109 GLU A CA 1
ATOM 902 C C . GLU A 1 109 ? 6.149 9.307 11.841 1.00 94.56 109 GLU A C 1
ATOM 904 O O . GLU A 1 109 ? 5.739 9.372 13.003 1.00 94.56 109 GLU A O 1
ATOM 909 N N . LYS A 1 110 ? 5.552 8.523 10.934 1.00 94.25 110 LYS A N 1
ATOM 910 C CA . LYS A 1 110 ? 4.361 7.717 11.254 1.00 94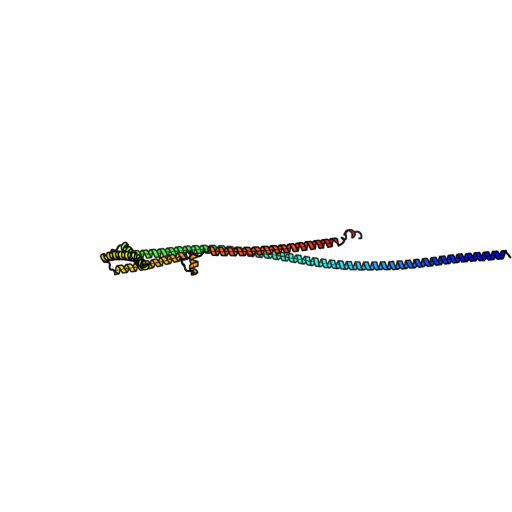.25 110 LYS A CA 1
ATOM 911 C C . LYS A 1 110 ? 4.636 6.698 12.356 1.00 94.25 110 LYS A C 1
ATOM 913 O O . LYS A 1 110 ? 3.811 6.517 13.246 1.00 94.25 110 LYS A O 1
ATOM 918 N N . ASN A 1 111 ? 5.804 6.058 12.342 1.00 92.38 111 ASN A N 1
ATOM 919 C CA . ASN A 1 111 ? 6.185 5.122 13.397 1.00 92.38 111 ASN A CA 1
ATOM 920 C C . ASN A 1 111 ? 6.373 5.815 14.754 1.00 92.38 111 ASN A C 1
ATOM 922 O O . ASN A 1 111 ? 6.064 5.210 15.781 1.00 92.38 111 ASN A O 1
ATOM 926 N N . SER A 1 112 ? 6.872 7.057 14.791 1.00 94.25 112 SER A N 1
ATOM 927 C CA . SER A 1 112 ? 6.915 7.830 16.037 1.00 94.25 112 SER A CA 1
ATOM 928 C C . SER A 1 112 ? 5.520 8.218 16.529 1.00 94.25 112 SER A C 1
ATOM 930 O O . SER A 1 112 ? 5.245 8.030 17.710 1.00 94.25 112 SER A O 1
ATOM 932 N N . GLU A 1 113 ? 4.624 8.646 15.635 1.00 93.56 113 GLU A N 1
ATOM 933 C CA . GLU A 1 113 ? 3.242 9.003 15.986 1.00 93.56 113 GLU A CA 1
ATOM 934 C C . GLU A 1 113 ? 2.470 7.796 16.546 1.00 93.56 113 GLU A C 1
ATOM 936 O O . GLU A 1 113 ? 1.775 7.906 17.555 1.00 93.56 113 GLU A O 1
ATOM 941 N N . VAL A 1 114 ? 2.629 6.616 15.936 1.00 93.81 114 VAL A N 1
ATOM 942 C CA . VAL A 1 114 ? 2.014 5.372 16.430 1.00 93.81 114 VAL A CA 1
ATOM 943 C C . VAL A 1 114 ? 2.529 5.025 17.827 1.00 93.81 114 VAL A C 1
ATOM 945 O O . VAL A 1 114 ? 1.732 4.719 18.708 1.00 93.81 114 VAL A O 1
ATOM 948 N N . LYS A 1 115 ? 3.843 5.126 18.072 1.00 93.31 115 LYS A N 1
ATOM 949 C CA . LYS A 1 115 ? 4.420 4.852 19.401 1.00 93.31 115 LYS A CA 1
ATOM 950 C C . LYS A 1 115 ? 3.914 5.812 20.478 1.00 93.31 115 LYS A C 1
ATOM 952 O O . LYS A 1 115 ? 3.732 5.395 21.624 1.00 93.31 115 LYS A O 1
ATOM 957 N N . GLU A 1 116 ? 3.713 7.079 20.128 1.00 94.56 116 GLU A N 1
ATOM 958 C CA . GLU A 1 116 ? 3.158 8.085 21.033 1.00 94.56 116 GLU A CA 1
ATOM 959 C C . GLU A 1 116 ? 1.703 7.753 21.388 1.00 94.56 116 GLU A C 1
ATOM 961 O O . GLU A 1 116 ? 1.381 7.613 22.569 1.00 94.56 116 GLU A O 1
ATOM 966 N N . LYS A 1 117 ? 0.855 7.491 20.383 1.00 93.56 117 LYS A N 1
ATOM 967 C CA . LYS A 1 117 ? -0.552 7.108 20.594 1.00 93.56 117 LYS A CA 1
ATOM 968 C C . LYS A 1 117 ? -0.707 5.795 21.360 1.00 93.56 117 LYS A C 1
ATOM 970 O O . LYS A 1 117 ? -1.567 5.702 22.230 1.00 93.56 117 LYS A O 1
ATOM 975 N N . ASP A 1 118 ? 0.143 4.802 21.101 1.00 93.25 118 ASP A N 1
ATOM 976 C CA . ASP A 1 118 ? 0.154 3.541 21.855 1.00 93.25 118 ASP A CA 1
ATOM 977 C C . ASP A 1 118 ? 0.501 3.756 23.334 1.00 93.25 118 ASP A C 1
ATOM 979 O O . ASP A 1 118 ? -0.002 3.051 24.213 1.00 93.25 118 ASP A O 1
ATOM 983 N N . SER A 1 119 ? 1.376 4.721 23.625 1.00 94.00 119 SER A N 1
ATOM 984 C CA . SER A 1 119 ? 1.741 5.073 24.999 1.00 94.00 119 SER A CA 1
ATOM 985 C C . SER A 1 119 ? 0.591 5.796 25.704 1.00 94.00 119 SER A C 1
ATOM 987 O O . SER A 1 119 ? 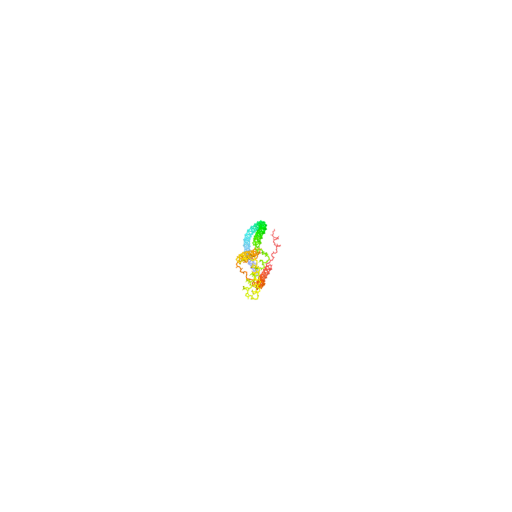0.253 5.431 26.830 1.00 94.00 119 SER A O 1
ATOM 989 N N . GLU A 1 120 ? -0.064 6.739 25.018 1.00 94.31 120 GLU A N 1
ATOM 990 C CA . GLU A 1 120 ? -1.251 7.445 25.521 1.00 94.31 120 GLU A CA 1
ATOM 991 C C . GLU A 1 120 ? -2.422 6.480 25.785 1.00 94.31 120 GLU A C 1
ATOM 993 O O . GLU A 1 120 ? -3.073 6.549 26.829 1.00 94.31 120 GLU A O 1
ATOM 998 N N . LEU A 1 121 ? -2.668 5.526 24.879 1.00 93.94 121 LEU A N 1
ATOM 999 C CA . LEU A 1 121 ? -3.701 4.499 25.051 1.00 93.94 121 LEU A CA 1
ATOM 1000 C C . LEU A 1 121 ? -3.438 3.631 26.283 1.00 93.94 121 LEU A C 1
ATOM 1002 O O . LEU A 1 121 ? -4.344 3.420 27.089 1.00 93.94 121 LEU A O 1
ATOM 1006 N N . LYS A 1 122 ? -2.194 3.181 26.483 1.00 94.00 122 LYS A N 1
ATOM 1007 C CA . LYS A 1 122 ? -1.814 2.398 27.671 1.00 94.00 122 LYS A CA 1
ATOM 1008 C C . LYS A 1 122 ? -1.995 3.174 28.972 1.00 94.00 122 LYS A C 1
ATOM 1010 O O . LYS A 1 122 ? -2.283 2.569 30.005 1.00 94.00 122 LYS A O 1
ATOM 1015 N N . GLU A 1 123 ? -1.789 4.487 28.954 1.00 95.44 123 GLU A N 1
ATOM 1016 C CA . GLU A 1 123 ? -2.033 5.339 30.116 1.00 95.44 123 GLU A CA 1
ATOM 1017 C C . GLU A 1 123 ? -3.535 5.458 30.410 1.00 95.44 123 GLU A C 1
ATOM 1019 O O . GLU A 1 123 ? -3.958 5.185 31.536 1.00 95.44 123 GLU A O 1
ATOM 1024 N N . LYS A 1 124 ? -4.355 5.729 29.387 1.00 93.75 124 LYS A N 1
ATOM 1025 C CA . LYS A 1 124 ? -5.820 5.789 29.517 1.00 93.75 124 LYS A CA 1
ATOM 1026 C C . LYS A 1 124 ? -6.436 4.461 29.960 1.00 93.75 124 LYS A C 1
ATOM 1028 O O . LYS A 1 124 ? -7.342 4.460 30.789 1.00 93.75 124 LYS A O 1
ATOM 1033 N N . GLU A 1 125 ? -5.930 3.326 29.481 1.00 92.38 125 GLU A N 1
ATOM 1034 C CA . GLU A 1 125 ? -6.368 2.000 29.944 1.00 92.38 125 GLU A CA 1
ATOM 1035 C C . GLU A 1 125 ? -6.079 1.774 31.434 1.00 92.38 125 GLU A C 1
ATOM 1037 O O . GLU A 1 125 ? -6.895 1.180 32.142 1.00 92.38 125 GLU A O 1
ATOM 1042 N N . LYS A 1 126 ? -4.929 2.247 31.933 1.00 94.56 126 LYS A N 1
ATOM 1043 C CA . LYS A 1 126 ? -4.605 2.172 33.366 1.00 94.56 126 LYS A CA 1
ATOM 1044 C C . LYS A 1 126 ? -5.535 3.054 34.193 1.00 94.56 126 LYS A C 1
ATOM 1046 O O . LYS A 1 126 ? -6.021 2.594 35.223 1.00 94.56 126 LYS A O 1
ATOM 1051 N N . GLU A 1 127 ? -5.802 4.279 33.743 1.00 94.44 127 GLU A N 1
ATOM 1052 C CA . GLU A 1 127 ? -6.734 5.191 34.417 1.00 94.44 127 GLU A CA 1
ATOM 1053 C C . GLU A 1 127 ? -8.155 4.606 34.464 1.00 94.44 127 GLU A C 1
ATOM 1055 O O . GLU A 1 127 ? -8.821 4.653 35.499 1.00 94.44 127 GLU A O 1
ATOM 1060 N N . LEU A 1 128 ? -8.606 3.991 33.366 1.00 92.94 128 LEU A N 1
ATOM 1061 C CA . LEU A 1 128 ? -9.923 3.361 33.284 1.00 92.94 128 LEU A CA 1
ATOM 1062 C C . LEU A 1 128 ? -10.040 2.193 34.268 1.00 92.94 128 LEU A C 1
ATOM 1064 O O . LEU A 1 128 ? -11.009 2.141 35.025 1.00 92.94 128 LEU A O 1
ATOM 1068 N N . LYS A 1 129 ? -9.026 1.320 34.342 1.00 93.38 129 LYS A N 1
ATOM 1069 C CA . LYS A 1 129 ? -8.983 0.227 35.330 1.00 93.38 129 LYS A CA 1
ATOM 1070 C C . LYS A 1 129 ? -9.036 0.739 36.770 1.00 93.38 129 LYS A C 1
ATOM 1072 O O . LYS A 1 129 ? -9.771 0.188 37.582 1.00 93.38 129 LYS A O 1
ATOM 1077 N N . GLN A 1 130 ? -8.309 1.813 37.086 1.00 94.88 130 GLN A N 1
ATOM 1078 C CA . GLN A 1 130 ? -8.352 2.425 38.419 1.00 94.88 130 GLN A CA 1
ATOM 1079 C C . GLN A 1 130 ? -9.753 2.951 38.758 1.00 94.88 130 GLN A C 1
ATOM 1081 O O . GLN A 1 130 ? -10.284 2.654 39.828 1.00 94.88 130 GLN A O 1
ATOM 1086 N N . LYS A 1 131 ? -10.390 3.677 37.832 1.00 92.69 131 LYS A N 1
ATOM 1087 C CA . LYS A 1 131 ? -11.760 4.179 38.017 1.00 92.69 131 LYS A CA 1
ATOM 1088 C C . LYS A 1 131 ? -12.777 3.048 38.163 1.00 92.69 131 LYS A C 1
ATOM 1090 O O . LYS A 1 131 ? -13.688 3.146 38.981 1.00 92.69 131 LYS A O 1
ATOM 1095 N N . GLU A 1 132 ? -12.621 1.961 37.415 1.00 91.06 132 GLU A N 1
ATOM 1096 C CA . GLU A 1 132 ? -13.478 0.779 37.528 1.00 91.06 132 GLU A CA 1
ATOM 1097 C C . GLU A 1 132 ? -13.371 0.129 38.920 1.00 91.06 132 GLU A C 1
ATOM 1099 O O . GLU A 1 132 ? -14.385 -0.209 39.539 1.00 91.06 132 GLU A O 1
ATOM 1104 N N . GLU A 1 133 ? -12.156 0.016 39.464 1.00 93.50 133 GLU A N 1
ATOM 1105 C CA . GLU A 1 133 ? -11.928 -0.461 40.832 1.00 93.50 133 GLU A CA 1
ATOM 1106 C C . GLU A 1 133 ? -12.545 0.472 41.888 1.00 93.50 133 GLU A C 1
ATOM 1108 O O . GLU A 1 133 ? -13.157 -0.001 42.854 1.00 93.50 133 GLU A O 1
ATOM 1113 N N . GLU A 1 134 ? -12.447 1.793 41.707 1.00 92.06 134 GLU A N 1
ATOM 1114 C CA . GLU A 1 134 ? -13.084 2.784 42.585 1.00 92.06 134 GLU A CA 1
ATOM 1115 C C . GLU A 1 134 ? -14.614 2.690 42.565 1.00 92.06 134 GLU A C 1
ATOM 1117 O O . GLU A 1 134 ? -15.255 2.754 43.624 1.00 92.06 134 GLU A O 1
ATOM 1122 N N . VAL A 1 135 ? -15.207 2.484 41.385 1.00 89.06 135 VAL A N 1
ATOM 1123 C CA . VAL A 1 135 ? -16.650 2.258 41.226 1.00 89.06 135 VAL A CA 1
ATOM 1124 C C . VAL A 1 135 ? -17.061 0.968 41.929 1.00 89.06 135 VAL A C 1
ATOM 1126 O O . VAL A 1 135 ? -17.967 1.004 42.764 1.00 89.06 135 VAL A O 1
ATOM 1129 N N . LYS A 1 136 ? -16.354 -0.146 41.693 1.00 87.81 136 LYS A N 1
ATOM 1130 C CA . LYS A 1 136 ? -16.606 -1.430 42.375 1.00 87.81 136 LYS A CA 1
ATOM 1131 C C . LYS A 1 136 ? -16.518 -1.286 43.896 1.00 87.81 136 LYS A C 1
ATOM 1133 O O . LYS A 1 136 ? -17.362 -1.804 44.630 1.00 87.81 136 LYS A O 1
ATOM 1138 N N . LYS A 1 137 ? -15.530 -0.543 44.402 1.00 91.38 137 LYS A N 1
ATOM 1139 C CA . LYS A 1 137 ? -15.377 -0.261 45.839 1.00 91.38 137 LYS A CA 1
ATOM 1140 C C . LYS A 1 137 ? -16.536 0.572 46.387 1.00 91.38 137 LYS A C 1
ATOM 1142 O O . LYS A 1 137 ? -17.035 0.278 47.474 1.00 91.38 137 LYS A O 1
ATOM 1147 N N . SER A 1 138 ? -16.967 1.594 45.654 1.00 85.75 138 SER A N 1
ATOM 1148 C CA . SER A 1 138 ? -18.080 2.464 46.048 1.00 85.75 138 SER A CA 1
ATOM 1149 C C . SER A 1 138 ? -19.416 1.720 46.037 1.00 85.75 138 SER A C 1
ATOM 1151 O O . SER A 1 138 ? -20.187 1.848 46.984 1.00 85.75 138 SER A O 1
ATOM 1153 N N . GLN A 1 139 ? -19.651 0.866 45.037 1.00 81.19 139 GLN A N 1
ATOM 1154 C CA . GLN A 1 139 ? -20.817 -0.018 44.972 1.00 81.19 139 GLN A CA 1
ATOM 1155 C C . GLN A 1 139 ? -20.868 -0.983 46.160 1.00 81.19 139 GLN A C 1
ATOM 1157 O O . GLN A 1 139 ? -21.912 -1.101 46.798 1.00 81.19 139 GLN A O 1
ATOM 1162 N N . ARG A 1 140 ? -19.740 -1.613 46.524 1.00 80.25 140 ARG A N 1
ATOM 1163 C CA . ARG A 1 140 ? -19.666 -2.488 47.710 1.00 80.25 140 ARG A CA 1
ATOM 1164 C C . ARG A 1 140 ? -20.023 -1.745 48.997 1.00 80.25 140 ARG A C 1
ATOM 1166 O O . ARG A 1 140 ? -20.818 -2.251 49.781 1.00 80.25 140 ARG A O 1
ATOM 1173 N N . LYS A 1 141 ? -19.486 -0.535 49.196 1.00 87.25 141 LYS A N 1
ATOM 1174 C CA . LYS A 1 141 ? -19.819 0.303 50.362 1.00 87.25 141 LYS A CA 1
ATOM 1175 C C . LYS A 1 141 ? -21.297 0.685 50.391 1.00 87.25 141 LYS A C 1
ATOM 1177 O O . LYS A 1 141 ? -21.927 0.577 51.434 1.00 87.25 141 LYS A O 1
ATOM 1182 N N . ALA A 1 142 ? -21.854 1.099 49.253 1.00 77.25 142 ALA A N 1
ATOM 1183 C CA . ALA A 1 142 ? -23.270 1.439 49.150 1.00 77.25 142 ALA A CA 1
ATOM 1184 C C . ALA A 1 142 ? -24.171 0.226 49.445 1.00 77.25 142 ALA A C 1
ATOM 1186 O O . ALA A 1 142 ? -25.170 0.370 50.148 1.00 77.25 142 ALA A O 1
ATOM 1187 N N . GLY A 1 143 ? -23.791 -0.964 48.964 1.00 74.56 143 GLY A N 1
ATOM 1188 C CA . GLY A 1 143 ? -24.461 -2.227 49.279 1.00 74.56 143 GLY A CA 1
ATOM 1189 C C . GLY A 1 143 ? -24.449 -2.533 50.778 1.00 74.56 143 GLY A C 1
ATOM 1190 O O . GLY A 1 143 ? -25.510 -2.754 51.355 1.00 74.56 143 GLY A O 1
ATOM 1191 N N . GLN A 1 144 ? -23.282 -2.437 51.422 1.00 76.44 144 GLN A N 1
ATOM 1192 C CA . GLN A 1 144 ? -23.132 -2.641 52.870 1.00 76.44 144 GLN A CA 1
ATOM 1193 C C . GLN A 1 144 ? -23.966 -1.647 53.686 1.00 76.44 144 GLN A C 1
ATOM 1195 O O . GLN A 1 144 ? -24.763 -2.059 54.522 1.00 76.44 144 GLN A O 1
ATOM 1200 N N . SER A 1 145 ? -23.867 -0.343 53.403 1.00 80.31 145 SER A N 1
ATOM 1201 C CA . SER A 1 145 ? -24.652 0.675 54.119 1.00 80.31 145 SER A CA 1
ATOM 1202 C C . SER A 1 145 ? -26.161 0.480 53.945 1.00 80.31 145 SER A C 1
ATOM 1204 O O . SER A 1 145 ? -26.942 0.747 54.858 1.00 80.31 145 SER A O 1
ATOM 1206 N N . ARG A 1 146 ? -26.594 0.003 52.774 1.00 72.69 146 ARG A N 1
ATOM 1207 C CA . ARG A 1 146 ? -27.999 -0.317 52.516 1.00 72.69 146 ARG A CA 1
ATOM 1208 C C . ARG A 1 146 ? -28.452 -1.543 53.311 1.00 72.69 146 ARG A C 1
ATOM 1210 O O . ARG A 1 146 ? -29.540 -1.512 53.882 1.00 72.69 146 ARG A O 1
ATOM 1217 N N . GLU A 1 147 ? -27.643 -2.595 53.364 1.00 73.62 147 GLU A N 1
ATOM 1218 C CA . GLU A 1 147 ? -27.915 -3.804 54.149 1.00 73.62 147 GLU A CA 1
ATOM 1219 C C . GLU A 1 147 ? -27.972 -3.509 55.658 1.00 73.62 147 GLU A C 1
ATOM 1221 O O . GLU A 1 147 ? -28.907 -3.935 56.340 1.00 73.62 147 GLU A O 1
ATOM 1226 N N . GLU A 1 148 ? -27.046 -2.699 56.172 1.00 79.50 148 GLU A N 1
ATOM 1227 C CA . GLU A 1 148 ? -27.051 -2.199 57.554 1.00 79.50 148 GLU A CA 1
ATOM 1228 C C . GLU A 1 148 ? -28.338 -1.419 57.869 1.00 79.50 148 GLU A C 1
ATOM 1230 O O . GLU A 1 148 ? -28.991 -1.658 58.884 1.00 79.50 148 GLU A O 1
ATOM 1235 N N . LEU A 1 149 ? -28.779 -0.535 56.968 1.00 79.25 149 LEU A N 1
ATOM 1236 C CA . LEU A 1 149 ? -30.015 0.229 57.160 1.00 79.25 149 LEU A CA 1
ATOM 1237 C C . LEU A 1 149 ? -31.258 -0.677 57.165 1.00 79.25 149 LEU A C 1
ATOM 1239 O O . LEU A 1 149 ? -32.188 -0.470 57.952 1.00 79.25 149 LEU A O 1
ATOM 1243 N N . LEU A 1 150 ? -31.294 -1.692 56.298 1.00 73.44 150 LEU A N 1
ATOM 1244 C CA . LEU A 1 150 ? -32.404 -2.646 56.217 1.00 73.44 150 LEU A CA 1
ATOM 1245 C C . LEU A 1 150 ? -32.447 -3.607 57.411 1.00 73.44 150 LEU A C 1
ATOM 1247 O O . LEU A 1 150 ? -33.537 -3.895 57.923 1.00 73.44 150 LEU A O 1
ATOM 1251 N N . SER A 1 151 ? -31.290 -4.082 57.868 1.00 75.19 151 SER A N 1
ATOM 1252 C CA . SER A 1 151 ? -31.177 -4.920 59.064 1.00 75.19 151 SER A CA 1
ATOM 1253 C C . SER A 1 151 ? -31.583 -4.143 60.317 1.00 75.19 151 SER A C 1
ATOM 1255 O O . SER A 1 151 ? -32.415 -4.635 61.082 1.00 75.19 151 SER A O 1
ATOM 1257 N N . GLU A 1 152 ? -31.145 -2.891 60.466 1.00 80.31 152 GLU A N 1
ATOM 1258 C CA . GLU A 1 152 ? -31.547 -2.030 61.582 1.00 80.31 152 GLU A CA 1
ATOM 1259 C C . GLU A 1 152 ? -33.052 -1.729 61.564 1.00 80.31 152 GLU A C 1
ATOM 1261 O O . GLU A 1 152 ? -33.743 -1.875 62.575 1.00 80.31 152 GLU A O 1
ATOM 1266 N N . LYS A 1 153 ? -33.615 -1.403 60.392 1.00 78.75 153 LYS A N 1
ATOM 1267 C CA . LYS A 1 153 ? -35.068 -1.224 60.232 1.00 78.75 153 LYS A CA 1
ATOM 1268 C C . LYS A 1 153 ? -35.842 -2.492 60.605 1.00 78.75 153 LYS A C 1
ATOM 1270 O O . LYS A 1 153 ? -36.921 -2.400 61.194 1.00 78.75 153 LYS A O 1
ATOM 1275 N N . SER A 1 154 ? -35.314 -3.669 60.270 1.00 73.44 154 SER A N 1
ATOM 1276 C CA . SER A 1 154 ? -35.921 -4.961 60.613 1.00 73.44 154 SER A CA 1
ATOM 1277 C C . SER A 1 154 ? -35.860 -5.241 62.113 1.00 73.44 154 SER A C 1
ATOM 1279 O O . SER A 1 154 ? -36.877 -5.643 62.684 1.00 73.44 154 SER A O 1
ATOM 1281 N N . ARG A 1 155 ? -34.720 -4.949 62.753 1.00 81.06 155 ARG A N 1
ATOM 1282 C CA . ARG A 1 155 ? -34.517 -5.045 64.204 1.00 81.06 155 ARG A CA 1
ATOM 1283 C C . ARG A 1 155 ? -35.495 -4.152 64.960 1.00 81.06 155 ARG A C 1
ATOM 1285 O O . ARG A 1 155 ? -36.239 -4.649 65.798 1.00 81.06 155 ARG A O 1
ATOM 1292 N N . LEU A 1 156 ? -35.605 -2.878 64.579 1.00 81.56 156 LEU A N 1
ATOM 1293 C CA . LEU A 1 156 ? -36.555 -1.933 65.179 1.00 81.56 156 LEU A CA 1
ATOM 1294 C C . LEU A 1 156 ? -38.015 -2.378 65.009 1.00 81.56 156 LEU A C 1
ATOM 1296 O O . LEU A 1 156 ? -38.825 -2.226 65.925 1.00 81.56 156 LEU A O 1
ATOM 1300 N N . LYS A 1 157 ? -38.380 -2.941 63.847 1.00 79.56 157 LYS A N 1
ATOM 1301 C CA . LYS A 1 157 ? -39.719 -3.521 63.644 1.00 79.56 157 LYS A CA 1
ATOM 1302 C C . LYS A 1 157 ? -39.957 -4.726 64.560 1.00 79.56 157 LYS A C 1
ATOM 1304 O O . LYS A 1 157 ? -41.061 -4.874 65.070 1.00 79.56 157 LYS A O 1
ATOM 1309 N N . GLU A 1 158 ? -38.959 -5.585 64.762 1.00 75.62 158 GLU A N 1
ATOM 1310 C CA . GLU A 1 158 ? -39.061 -6.735 65.668 1.00 75.62 158 GLU A CA 1
ATOM 1311 C C . GLU A 1 158 ? -39.163 -6.310 67.137 1.00 75.62 158 GLU A C 1
ATOM 1313 O O . GLU A 1 158 ? -40.005 -6.833 67.863 1.00 75.62 158 GLU A O 1
ATOM 1318 N N . GLU A 1 159 ? -38.370 -5.327 67.563 1.00 81.81 159 GLU A N 1
ATOM 1319 C CA . GLU A 1 159 ? -38.444 -4.739 68.904 1.00 81.81 159 GLU A CA 1
ATOM 1320 C C . GLU A 1 159 ? -39.816 -4.112 69.169 1.00 81.81 159 GLU A C 1
ATOM 1322 O O . GLU A 1 159 ? -40.419 -4.384 70.207 1.00 81.81 159 GLU A O 1
ATOM 1327 N N . LYS A 1 160 ? -40.367 -3.350 68.210 1.00 82.25 160 LYS A N 1
ATOM 1328 C CA . LYS A 1 160 ? -41.736 -2.811 68.304 1.00 82.25 160 LYS A CA 1
ATOM 1329 C C . LYS A 1 160 ? -42.784 -3.912 68.428 1.00 82.25 160 LYS A C 1
ATOM 1331 O O . LYS A 1 160 ? -43.695 -3.787 69.241 1.00 82.25 160 LYS A O 1
ATOM 1336 N N . LEU A 1 161 ? -42.650 -4.988 67.651 1.00 77.38 161 LEU A N 1
ATOM 1337 C CA . LEU A 1 161 ? -43.569 -6.123 67.719 1.00 77.38 161 LEU A CA 1
ATOM 1338 C C . LEU A 1 161 ? -43.500 -6.800 69.095 1.00 77.38 161 LEU A C 1
ATOM 1340 O O . LEU A 1 161 ? -44.534 -7.022 69.710 1.00 77.38 161 LEU A O 1
ATOM 1344 N N . LYS A 1 162 ? -42.289 -7.047 69.616 1.00 79.00 162 LYS A N 1
ATOM 1345 C CA . LYS A 1 162 ? -42.074 -7.600 70.966 1.00 79.00 162 LYS A CA 1
ATOM 1346 C C . LYS A 1 162 ? -42.672 -6.704 72.051 1.00 79.00 162 LYS A C 1
ATOM 1348 O O . LYS A 1 162 ? -43.338 -7.200 72.960 1.00 79.00 162 LYS A O 1
ATOM 1353 N N . ALA A 1 163 ? -42.468 -5.391 71.948 1.00 82.50 163 ALA A N 1
ATOM 1354 C CA . ALA A 1 163 ? -43.045 -4.418 72.873 1.00 82.50 163 ALA A CA 1
ATOM 1355 C C . ALA A 1 163 ? -44.582 -4.413 72.827 1.00 82.50 163 ALA A C 1
ATOM 1357 O O . ALA A 1 163 ? -45.214 -4.163 73.847 1.00 82.50 163 ALA A O 1
ATOM 1358 N N . PHE A 1 164 ? -45.181 -4.728 71.675 1.00 75.88 164 PHE A N 1
ATOM 1359 C CA . PHE A 1 164 ? -46.631 -4.828 71.516 1.00 75.88 164 PHE A CA 1
ATOM 1360 C C . PHE A 1 164 ? -47.205 -6.168 72.002 1.00 75.88 164 PHE A C 1
ATOM 1362 O O . PHE A 1 164 ? -48.287 -6.192 72.582 1.00 75.88 164 PHE A O 1
ATOM 1369 N N . THR A 1 165 ? -46.498 -7.287 71.810 1.00 76.06 165 THR A N 1
ATOM 1370 C CA . THR A 1 165 ? -46.971 -8.619 72.238 1.00 76.06 165 THR A CA 1
ATOM 1371 C C . THR A 1 165 ? -46.819 -8.848 73.742 1.00 76.06 165 THR A C 1
ATOM 1373 O O . THR A 1 165 ? -47.616 -9.575 74.328 1.00 76.06 165 THR A O 1
ATOM 1376 N N . THR A 1 166 ? -45.828 -8.214 74.382 1.00 80.88 166 THR A N 1
ATOM 1377 C CA . THR A 1 166 ? -45.547 -8.396 75.821 1.00 80.88 166 THR A CA 1
ATOM 1378 C C . THR A 1 166 ? -46.737 -8.003 76.719 1.00 80.88 166 THR A C 1
ATOM 1380 O O . THR A 1 166 ? -47.122 -8.820 77.553 1.00 80.88 166 THR A O 1
ATOM 1383 N N . PRO A 1 167 ? -47.393 -6.834 76.546 1.00 79.44 167 PRO A N 1
ATOM 1384 C CA . PRO A 1 167 ? -48.595 -6.470 77.307 1.00 79.44 167 PRO A CA 1
ATOM 1385 C C . PRO A 1 167 ? -49.798 -7.386 77.063 1.00 79.44 167 PRO A C 1
ATOM 1387 O O . PRO A 1 167 ? -50.681 -7.462 77.909 1.00 79.44 167 PRO A O 1
ATOM 1390 N N . LEU A 1 168 ? -49.842 -8.064 75.913 1.00 77.44 168 LEU A N 1
ATOM 1391 C CA . LEU A 1 168 ? -50.937 -8.958 75.533 1.00 77.44 168 LEU A CA 1
ATOM 1392 C C . LEU A 1 168 ? -50.764 -10.381 76.085 1.00 77.44 168 LEU A C 1
ATOM 1394 O O . LEU A 1 168 ? -51.634 -11.216 75.873 1.00 77.44 168 LEU A O 1
ATOM 1398 N N . GLY A 1 169 ? -49.649 -10.683 76.761 1.00 80.12 169 GLY A N 1
ATOM 1399 C CA . GLY A 1 169 ? -49.376 -12.025 77.288 1.00 80.12 169 GLY A CA 1
ATOM 1400 C C . GLY A 1 169 ? -49.151 -13.087 76.204 1.00 80.12 169 GLY A C 1
ATOM 1401 O O . GLY A 1 169 ? -49.163 -14.278 76.500 1.00 80.12 169 GLY A O 1
ATOM 1402 N N . VAL A 1 170 ? -48.933 -12.668 74.955 1.00 79.69 170 VAL A N 1
ATOM 1403 C CA . VAL A 1 170 ? -48.757 -13.558 73.803 1.00 79.69 170 VAL A CA 1
ATOM 1404 C C . VAL A 1 170 ? -47.283 -13.772 73.523 1.00 79.69 170 VAL A C 1
ATOM 1406 O O . VAL A 1 170 ? -46.513 -12.816 73.396 1.00 79.69 170 VAL A O 1
ATOM 1409 N N . SER A 1 171 ? -46.887 -15.032 73.339 1.00 82.31 171 SER A N 1
ATOM 1410 C CA . SER A 1 171 ? -45.539 -15.324 72.864 1.00 82.31 171 SER A CA 1
ATOM 1411 C C . SER A 1 171 ? -45.359 -14.845 71.419 1.00 82.31 171 SER A C 1
ATOM 1413 O O . SER A 1 171 ? -46.199 -15.069 70.545 1.00 82.31 171 SER A O 1
ATOM 1415 N N . LEU A 1 172 ? -44.207 -14.238 71.125 1.00 76.62 172 LEU A N 1
ATOM 1416 C CA . LEU A 1 172 ? -43.833 -13.839 69.762 1.00 76.62 172 LEU A CA 1
ATOM 1417 C C . LEU A 1 172 ? -43.933 -15.012 68.764 1.00 76.62 172 LEU A C 1
ATOM 1419 O O . LEU A 1 172 ? -44.193 -14.816 67.579 1.0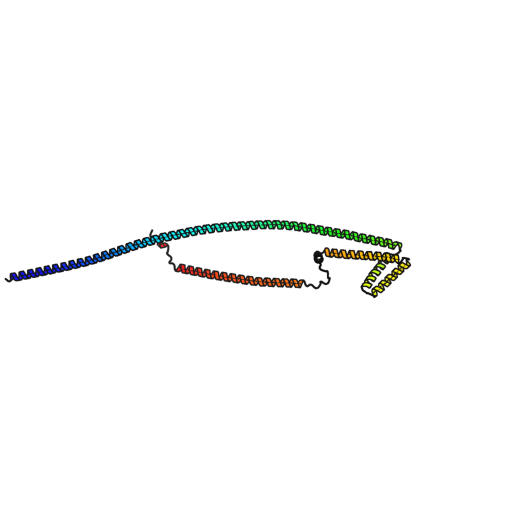0 76.62 172 LEU A O 1
ATOM 1423 N N . GLN A 1 173 ? -43.735 -16.241 69.248 1.00 82.19 173 GLN A N 1
ATOM 1424 C CA . GLN A 1 173 ? -43.839 -17.464 68.462 1.00 82.19 173 GLN A CA 1
ATOM 1425 C C . GLN A 1 173 ? -45.283 -17.780 68.052 1.00 82.19 173 GLN A C 1
ATOM 1427 O O . GLN A 1 173 ? -45.508 -18.046 66.875 1.00 82.19 173 GLN A O 1
ATOM 1432 N N . GLN A 1 174 ? -46.257 -17.695 68.968 1.00 78.50 174 GLN A N 1
ATOM 1433 C CA . GLN A 1 174 ? -47.682 -17.843 68.629 1.00 78.50 174 GLN A CA 1
ATOM 1434 C C . GLN A 1 174 ? -48.114 -16.798 67.602 1.00 78.50 174 GLN A C 1
ATOM 1436 O O . GLN A 1 174 ? -48.780 -17.126 66.622 1.00 78.50 174 GLN A O 1
ATOM 1441 N N . PHE A 1 175 ? -47.644 -15.560 67.763 1.00 76.88 175 PHE A N 1
ATOM 1442 C CA . PHE A 1 175 ? -47.910 -14.502 66.795 1.00 76.88 175 PHE A CA 1
ATOM 1443 C C . PHE A 1 175 ? -47.324 -14.809 65.402 1.00 76.88 175 PHE A C 1
ATOM 1445 O O . PHE A 1 175 ? -48.014 -14.716 64.386 1.00 76.88 175 PHE A O 1
ATOM 1452 N N . ASN A 1 176 ? -46.056 -15.225 65.338 1.00 77.75 176 ASN A N 1
ATOM 1453 C CA . ASN A 1 176 ? -45.415 -15.597 64.075 1.00 77.75 176 ASN A CA 1
ATOM 1454 C C . ASN A 1 176 ? -46.077 -16.815 63.416 1.00 77.75 176 ASN A C 1
ATOM 1456 O O . ASN A 1 176 ? -46.116 -16.894 62.189 1.00 77.75 176 ASN A O 1
ATOM 1460 N N . ASN A 1 177 ? -46.593 -17.754 64.210 1.00 83.44 177 ASN A N 1
ATOM 1461 C CA . ASN A 1 177 ? -47.347 -18.895 63.704 1.00 83.44 177 ASN A CA 1
ATOM 1462 C C . ASN A 1 177 ? -48.665 -18.439 63.074 1.00 83.44 177 ASN A C 1
ATOM 1464 O O . ASN A 1 177 ? -48.919 -18.805 61.929 1.00 83.44 177 ASN A O 1
ATOM 1468 N N . LEU A 1 178 ? -49.439 -17.585 63.758 1.00 81.62 178 LEU A N 1
ATOM 1469 C CA . LEU A 1 178 ? -50.672 -17.016 63.204 1.00 81.62 178 LEU A CA 1
ATOM 1470 C C . LEU A 1 178 ? -50.402 -16.320 61.866 1.00 81.62 178 LEU A C 1
ATOM 1472 O O . LEU A 1 178 ? -51.058 -16.607 60.868 1.00 81.62 178 LEU A O 1
ATOM 1476 N N . ARG A 1 179 ? -49.373 -15.467 61.824 1.00 79.38 179 ARG A N 1
ATOM 1477 C CA . ARG A 1 179 ? -48.947 -14.788 60.598 1.00 79.38 179 ARG A CA 1
ATOM 1478 C C . ARG A 1 179 ? -48.630 -15.779 59.472 1.00 79.38 179 ARG A C 1
ATOM 1480 O O . ARG A 1 179 ? -49.152 -15.634 58.373 1.00 79.38 179 ARG A O 1
ATOM 1487 N N . ARG A 1 180 ? -47.801 -16.796 59.738 1.00 82.06 180 ARG A N 1
ATOM 1488 C CA . ARG A 1 180 ? -47.443 -17.821 58.739 1.00 82.06 180 ARG A CA 1
ATOM 1489 C C . ARG A 1 180 ? -48.664 -18.580 58.230 1.00 82.06 180 ARG A C 1
ATOM 1491 O O . ARG A 1 180 ? -48.692 -18.944 57.058 1.00 82.06 180 ARG A O 1
ATOM 1498 N N . TYR A 1 181 ? -49.647 -18.847 59.087 1.00 83.88 181 TYR A N 1
ATOM 1499 C CA . TYR A 1 181 ? -50.875 -19.510 58.661 1.00 83.88 181 TYR A CA 1
ATOM 1500 C C . TYR A 1 181 ? -51.726 -18.612 57.760 1.00 83.88 181 TYR A C 1
ATOM 1502 O O . TYR A 1 181 ? -52.181 -19.102 56.732 1.00 83.88 181 TYR A O 1
ATOM 1510 N N . TYR A 1 182 ? -51.850 -17.309 58.040 1.00 78.44 182 TYR A N 1
ATOM 1511 C CA . TYR A 1 182 ? -52.519 -16.378 57.118 1.00 78.44 182 TYR A CA 1
ATOM 1512 C C . TYR A 1 182 ? -51.779 -16.197 55.785 1.00 78.44 182 TYR A C 1
ATOM 1514 O O . TYR A 1 182 ? -52.428 -16.151 54.739 1.00 78.44 182 TYR A O 1
ATOM 1522 N N . GLU A 1 183 ? -50.443 -16.130 55.790 1.00 76.56 183 GLU A N 1
ATOM 1523 C CA . GLU A 1 183 ? -49.634 -16.072 54.559 1.00 76.56 183 GLU A CA 1
ATOM 1524 C C . GLU A 1 183 ? -49.893 -17.319 53.696 1.00 76.56 183 GLU A C 1
ATOM 1526 O O . GLU A 1 183 ? -50.297 -17.214 52.537 1.00 76.56 183 GLU A O 1
ATOM 1531 N N . ARG A 1 184 ? -49.776 -18.515 54.291 1.00 82.25 184 ARG A N 1
ATOM 1532 C CA . ARG A 1 184 ? -50.042 -19.783 53.594 1.00 82.25 184 ARG A CA 1
ATOM 1533 C C . ARG A 1 184 ? -51.493 -19.923 53.148 1.00 82.25 184 ARG A C 1
ATOM 1535 O O . ARG A 1 184 ? -51.736 -20.474 52.080 1.00 82.25 184 ARG A O 1
ATOM 1542 N N . LEU A 1 185 ? -52.449 -19.426 53.931 1.00 78.75 185 LEU A N 1
ATOM 1543 C CA . LEU A 1 185 ? -53.862 -19.397 53.563 1.00 78.75 185 LEU A CA 1
ATOM 1544 C C . LEU A 1 185 ? -54.097 -18.494 52.347 1.00 78.75 185 LEU A C 1
ATOM 1546 O O . LEU A 1 185 ? -54.803 -18.874 51.415 1.00 78.75 185 LEU A O 1
ATOM 1550 N N . THR A 1 186 ? -53.473 -17.317 52.323 1.00 76.12 186 THR A N 1
ATOM 1551 C CA . THR A 1 186 ? -53.546 -16.384 51.193 1.00 76.12 186 THR A CA 1
ATOM 1552 C C . THR A 1 186 ? -52.964 -17.009 49.927 1.00 76.12 186 THR A C 1
ATOM 1554 O O . THR A 1 186 ? -53.586 -16.943 48.865 1.00 76.12 186 THR A O 1
ATOM 1557 N N . ASP A 1 187 ? -51.813 -17.672 50.034 1.00 74.31 187 ASP A N 1
ATOM 1558 C CA . ASP A 1 187 ? -51.194 -18.380 48.912 1.00 74.31 187 ASP A CA 1
ATOM 1559 C C . ASP A 1 187 ? -52.022 -19.593 48.463 1.00 74.31 187 ASP A C 1
ATOM 1561 O O . ASP A 1 187 ? -52.189 -19.820 47.264 1.00 74.31 187 ASP A O 1
ATOM 1565 N N . ALA A 1 188 ? -52.601 -20.353 49.396 1.00 79.50 188 ALA A N 1
ATOM 1566 C CA . ALA A 1 188 ? -53.493 -21.466 49.079 1.00 79.50 188 ALA A CA 1
ATOM 1567 C C . ALA A 1 188 ? -54.749 -20.994 48.329 1.00 79.50 188 ALA A C 1
ATOM 1569 O O . ALA A 1 188 ? -55.142 -21.630 47.351 1.00 79.50 188 ALA A O 1
ATOM 1570 N N . ARG A 1 189 ? -55.325 -19.846 48.719 1.00 76.94 189 ARG A N 1
ATOM 1571 C CA . ARG A 1 189 ? -56.465 -19.213 48.033 1.00 76.94 189 ARG A CA 1
ATOM 1572 C C . ARG A 1 189 ? -56.114 -18.747 46.624 1.00 76.94 189 ARG A C 1
ATOM 1574 O O . ARG A 1 189 ? -56.881 -19.007 45.704 1.00 76.94 189 ARG A O 1
ATOM 1581 N N . LYS A 1 190 ? -54.951 -18.118 46.428 1.00 78.06 190 LYS A N 1
ATOM 1582 C CA . LYS A 1 190 ? -54.476 -17.714 45.088 1.00 78.06 190 LYS A CA 1
ATOM 1583 C C . LYS A 1 190 ? -54.286 -18.904 44.149 1.00 78.06 190 LYS A C 1
ATOM 1585 O O . LYS A 1 190 ? -54.556 -18.791 42.961 1.00 78.06 190 LYS A O 1
ATOM 1590 N N . ASN A 1 191 ? -53.838 -20.032 44.694 1.00 81.56 191 ASN A N 1
ATOM 1591 C CA . ASN A 1 191 ? -53.583 -21.259 43.943 1.00 81.56 191 ASN A CA 1
ATOM 1592 C C . ASN A 1 191 ? -54.785 -22.221 43.911 1.00 81.56 191 ASN A C 1
ATOM 1594 O O . ASN A 1 191 ? -54.641 -23.344 43.431 1.00 81.56 191 ASN A O 1
ATOM 1598 N N . PHE A 1 192 ? -55.946 -21.815 44.440 1.00 86.25 192 PHE A N 1
ATOM 1599 C CA . PHE A 1 192 ? -57.167 -22.629 44.535 1.00 86.25 192 PHE A CA 1
ATOM 1600 C C . PHE A 1 192 ? -56.955 -24.022 45.171 1.00 86.25 192 PHE A C 1
ATOM 1602 O O . PHE A 1 192 ? -57.626 -24.992 44.819 1.00 86.25 192 PHE A O 1
ATOM 1609 N N . ASN A 1 193 ? -56.020 -24.144 46.122 1.00 86.19 193 ASN A N 1
ATOM 1610 C CA . ASN A 1 193 ? -55.716 -25.409 46.793 1.00 86.19 193 ASN A CA 1
ATOM 1611 C C . ASN A 1 193 ? -56.615 -25.604 48.021 1.00 86.19 193 ASN A C 1
ATOM 1613 O O . ASN A 1 193 ? -56.247 -25.241 49.139 1.00 86.19 193 ASN A O 1
ATOM 1617 N N . GLN A 1 194 ? -57.783 -26.203 47.796 1.00 87.25 194 GLN A N 1
ATOM 1618 C CA . GLN A 1 194 ? -58.836 -26.344 48.802 1.00 87.25 194 GLN A CA 1
ATOM 1619 C C . GLN A 1 194 ? -58.388 -27.061 50.089 1.00 87.25 194 GLN A C 1
ATOM 1621 O O . GLN A 1 194 ? -58.699 -26.600 51.182 1.00 87.25 194 GLN A O 1
ATOM 1626 N N . ALA A 1 195 ? -57.589 -28.126 49.983 1.00 84.88 195 ALA A N 1
ATOM 1627 C CA . ALA A 1 195 ? -57.112 -28.870 51.153 1.00 84.88 195 ALA A CA 1
ATOM 1628 C C . ALA A 1 195 ? -56.195 -28.020 52.056 1.00 84.88 195 ALA A C 1
ATOM 1630 O O . ALA A 1 195 ? -56.269 -28.090 53.285 1.00 84.88 195 ALA A O 1
ATOM 1631 N N . ASN A 1 196 ? -55.346 -27.181 51.453 1.00 82.50 196 ASN A N 1
ATOM 1632 C CA . ASN A 1 196 ? -54.488 -26.263 52.201 1.00 82.50 196 ASN A CA 1
ATOM 1633 C C . ASN A 1 196 ? -55.272 -25.076 52.772 1.00 82.50 196 ASN A C 1
ATOM 1635 O O . ASN A 1 196 ? -54.903 -24.576 53.833 1.00 82.50 196 ASN A O 1
ATOM 1639 N N . ILE A 1 197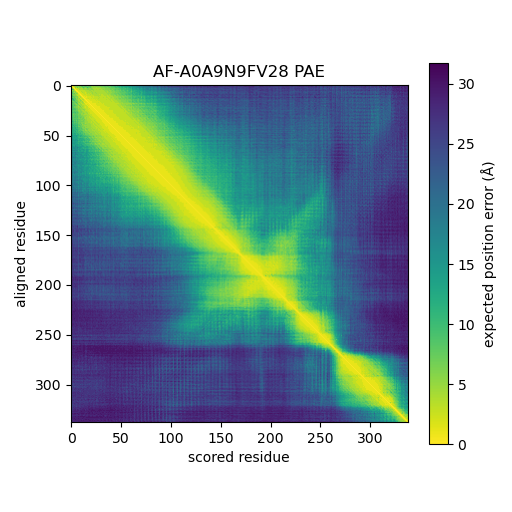 ? -56.334 -24.630 52.092 1.00 81.75 197 ILE A N 1
ATOM 1640 C CA . ILE A 1 197 ? -57.241 -23.595 52.607 1.00 81.75 197 ILE A CA 1
ATOM 1641 C C . ILE A 1 197 ? -57.871 -24.081 53.912 1.00 81.75 197 ILE A C 1
ATOM 1643 O O . ILE A 1 197 ? -57.667 -23.440 54.936 1.00 81.75 197 ILE A O 1
ATOM 1647 N N . GLU A 1 198 ? -58.525 -25.245 53.894 1.00 84.50 198 GLU A N 1
ATOM 1648 C CA . GLU A 1 198 ? -59.178 -25.830 55.076 1.00 84.50 198 GLU A CA 1
ATOM 1649 C C . GLU A 1 198 ? -58.179 -26.030 56.221 1.00 84.50 198 GLU A C 1
ATOM 1651 O O . GLU A 1 198 ? -58.380 -25.548 57.334 1.00 84.50 198 GLU A O 1
ATOM 1656 N N . THR A 1 199 ? -57.022 -26.626 55.918 1.00 88.81 199 THR A N 1
ATOM 1657 C CA . THR A 1 199 ? -55.974 -26.859 56.919 1.00 88.81 199 THR A CA 1
ATOM 1658 C C . THR A 1 199 ? -55.491 -25.556 57.563 1.00 88.81 199 THR A C 1
ATOM 1660 O O . THR A 1 199 ? -55.246 -25.505 58.769 1.00 88.81 199 THR A O 1
ATOM 1663 N N . HIS A 1 200 ? -55.277 -24.492 56.787 1.00 83.50 200 HIS A N 1
ATOM 1664 C CA . HIS A 1 200 ? -54.769 -23.234 57.333 1.00 83.50 200 HIS A CA 1
ATOM 1665 C C . HIS A 1 200 ? -55.859 -22.388 57.999 1.00 83.50 200 HIS A C 1
ATOM 1667 O O . HIS A 1 200 ? -55.539 -21.701 58.965 1.00 83.50 200 HIS A O 1
ATOM 1673 N N . GLU A 1 201 ? -57.119 -22.485 57.571 1.00 83.69 201 GLU A N 1
ATOM 1674 C CA . GLU A 1 201 ? -58.268 -21.887 58.266 1.00 83.69 201 GLU A CA 1
ATOM 1675 C C . GLU A 1 201 ? -58.469 -22.504 59.651 1.00 83.69 201 GLU A C 1
ATOM 1677 O O . GLU A 1 201 ? -58.577 -21.760 60.626 1.00 83.69 201 GLU A O 1
ATOM 1682 N N . ASP A 1 202 ? -58.401 -23.832 59.766 1.00 85.94 202 ASP A N 1
ATOM 1683 C CA . ASP A 1 202 ? -58.493 -24.523 61.057 1.00 85.94 202 ASP A CA 1
ATOM 1684 C C . ASP A 1 202 ? -57.360 -24.095 62.002 1.00 85.94 202 ASP A C 1
ATOM 1686 O O . ASP A 1 202 ? -57.588 -23.771 63.168 1.00 85.94 202 ASP A O 1
ATOM 1690 N N . ASN A 1 203 ? -56.125 -24.013 61.493 1.00 87.25 203 ASN A N 1
ATOM 1691 C CA . ASN A 1 203 ? -54.976 -23.554 62.280 1.00 87.25 203 ASN A CA 1
ATOM 1692 C C . ASN A 1 203 ? -55.102 -22.084 62.725 1.00 87.25 203 ASN A C 1
ATOM 1694 O O . ASN A 1 203 ? -54.683 -21.742 63.833 1.00 87.25 203 ASN A O 1
ATOM 1698 N N . VAL A 1 204 ? -55.663 -21.211 61.879 1.00 84.62 204 VAL A N 1
ATOM 1699 C CA . VAL A 1 204 ? -55.964 -19.815 62.237 1.00 84.62 204 VAL A CA 1
ATOM 1700 C C . VAL A 1 204 ? -57.027 -19.771 63.331 1.00 84.62 204 VAL A C 1
ATOM 1702 O O . VAL A 1 204 ? -56.820 -19.099 64.339 1.00 84.62 204 VAL A O 1
ATOM 1705 N N . ALA A 1 205 ? -58.120 -20.521 63.176 1.00 84.75 205 ALA A N 1
ATOM 1706 C CA . ALA A 1 205 ? -59.223 -20.551 64.132 1.00 84.75 205 ALA A CA 1
ATOM 1707 C C . ALA A 1 205 ? -58.772 -21.022 65.524 1.00 84.75 205 ALA A C 1
ATOM 1709 O O . ALA A 1 205 ? -59.164 -20.426 66.527 1.00 84.75 205 ALA A O 1
ATOM 1710 N N . VAL A 1 206 ? -57.901 -22.037 65.592 1.00 87.44 206 VAL A N 1
ATOM 1711 C CA . VAL A 1 206 ? -57.318 -22.519 66.857 1.00 87.44 206 VAL A CA 1
ATOM 1712 C C . VAL A 1 206 ? -56.553 -21.403 67.574 1.00 87.44 206 VAL A C 1
ATOM 1714 O O . VAL A 1 206 ? -56.774 -21.172 68.760 1.00 87.44 206 VAL A O 1
ATOM 1717 N N . ILE A 1 207 ? -55.693 -20.666 66.865 1.00 81.75 207 ILE A N 1
ATOM 1718 C CA . ILE A 1 207 ? -54.888 -19.601 67.482 1.00 81.75 207 ILE A CA 1
ATOM 1719 C C . ILE A 1 207 ? -55.736 -18.361 67.815 1.00 81.75 207 ILE A C 1
ATOM 1721 O O . ILE A 1 207 ? -55.506 -17.707 68.832 1.00 81.75 207 ILE A O 1
ATOM 1725 N N . GLU A 1 208 ? -56.739 -18.026 67.000 1.00 80.00 208 GLU A N 1
ATOM 1726 C CA . GLU A 1 208 ? -57.693 -16.958 67.327 1.00 80.00 208 GLU A CA 1
ATOM 1727 C C . GLU A 1 208 ? -58.485 -17.259 68.604 1.00 80.00 208 GLU A C 1
ATOM 1729 O O . GLU A 1 208 ? -58.775 -16.345 69.380 1.00 80.00 208 GLU A O 1
ATOM 1734 N N . GLU A 1 209 ? -58.844 -18.523 68.825 1.00 84.62 209 GLU A N 1
ATOM 1735 C CA . GLU A 1 209 ? -59.527 -18.956 70.039 1.00 84.62 209 GLU A CA 1
ATOM 1736 C C . GLU A 1 209 ? -58.591 -18.888 71.257 1.00 84.62 209 GLU A C 1
ATOM 1738 O O . GLU A 1 209 ? -58.993 -18.375 72.301 1.00 84.62 209 GLU A O 1
ATOM 1743 N N . GLU A 1 210 ? -57.315 -19.273 71.113 1.00 84.44 210 GLU A N 1
ATOM 1744 C CA . GLU A 1 210 ? -56.291 -19.048 72.150 1.00 84.44 210 GLU A CA 1
ATOM 1745 C C . GLU A 1 210 ? -56.173 -17.555 72.520 1.00 84.44 210 GLU A C 1
ATOM 1747 O O . GLU A 1 210 ? -56.094 -17.202 73.700 1.00 84.44 210 GLU A O 1
ATOM 1752 N N . PHE A 1 211 ? -56.220 -16.649 71.535 1.00 80.62 211 PHE A N 1
ATOM 1753 C CA . PHE A 1 211 ? -56.181 -15.204 71.787 1.00 80.62 211 PHE A CA 1
ATOM 1754 C C . PHE A 1 211 ? -57.456 -14.651 72.421 1.00 80.62 211 PHE A C 1
ATOM 1756 O O . PHE A 1 211 ? -57.373 -13.765 73.278 1.00 80.62 211 PHE A O 1
ATOM 1763 N N . ARG A 1 212 ? -58.626 -15.195 72.074 1.00 83.69 212 ARG A N 1
ATOM 1764 C CA . ARG A 1 212 ? -59.885 -14.868 72.757 1.00 83.69 212 ARG A CA 1
ATOM 1765 C C . ARG A 1 212 ? -59.862 -15.303 74.217 1.00 83.69 212 ARG A C 1
ATOM 1767 O O . ARG A 1 212 ? -60.258 -14.524 75.080 1.00 83.69 212 ARG A O 1
ATOM 1774 N N . GLN A 1 213 ? -59.341 -16.494 74.507 1.00 84.81 213 GLN A N 1
ATOM 1775 C CA . GLN A 1 213 ? -59.177 -16.990 75.878 1.00 84.81 213 GLN A CA 1
ATOM 1776 C C . GLN A 1 213 ? -58.183 -16.144 76.689 1.00 84.81 213 GLN A C 1
ATOM 1778 O O . GLN A 1 213 ? -58.374 -15.954 77.889 1.00 84.81 213 GLN A O 1
ATOM 1783 N N . ALA A 1 214 ? -57.177 -15.560 76.031 1.00 81.00 214 ALA A N 1
ATOM 1784 C CA . ALA A 1 214 ? -56.263 -14.575 76.615 1.00 81.00 214 ALA A CA 1
ATOM 1785 C C . ALA A 1 214 ? -56.858 -13.152 76.735 1.00 81.00 214 ALA A C 1
ATOM 1787 O O . ALA A 1 214 ? -56.167 -12.227 77.162 1.00 81.00 214 ALA A O 1
ATOM 1788 N N . ASN A 1 215 ? -58.141 -12.968 76.398 1.00 83.19 215 ASN A N 1
ATOM 1789 C CA . ASN A 1 215 ? -58.874 -11.703 76.482 1.00 83.19 215 ASN A CA 1
ATOM 1790 C C . ASN A 1 215 ? -58.313 -10.588 75.571 1.00 83.19 215 ASN A C 1
ATOM 1792 O O . ASN A 1 215 ? -58.394 -9.396 75.881 1.00 83.19 215 ASN A O 1
ATOM 1796 N N . ILE A 1 216 ? -57.730 -10.971 74.434 1.00 81.25 216 ILE A N 1
ATOM 1797 C CA . ILE A 1 216 ? -57.171 -10.047 73.444 1.00 81.25 216 ILE A CA 1
ATOM 1798 C C . ILE A 1 216 ? -58.271 -9.683 72.453 1.00 81.25 216 ILE A C 1
ATOM 1800 O O . ILE A 1 216 ? -58.877 -10.555 71.833 1.00 81.25 216 ILE A O 1
ATOM 1804 N N . SER A 1 217 ? -58.538 -8.386 72.286 1.00 81.75 217 SER A N 1
ATOM 1805 C CA . SER A 1 217 ? -59.572 -7.944 71.350 1.00 81.75 217 SER A CA 1
ATOM 1806 C C . SER A 1 217 ? -59.217 -8.307 69.905 1.00 81.75 217 SER A C 1
ATOM 1808 O O . SER A 1 217 ? -58.063 -8.220 69.481 1.00 81.75 217 SER A O 1
ATOM 1810 N N . VAL A 1 218 ? -60.238 -8.647 69.117 1.00 75.38 218 VAL A N 1
ATOM 1811 C CA . VAL A 1 218 ? -60.102 -8.912 67.674 1.00 75.38 218 VAL A CA 1
ATOM 1812 C C . VAL A 1 218 ? -59.489 -7.709 66.943 1.00 75.38 218 VAL A C 1
ATOM 1814 O O . VAL A 1 218 ? -58.673 -7.888 66.046 1.00 75.38 218 VAL A O 1
ATOM 1817 N N . GLU A 1 219 ? -59.787 -6.481 67.377 1.00 76.56 219 GLU A N 1
ATOM 1818 C CA . GLU A 1 219 ? -59.168 -5.258 66.843 1.00 76.56 219 GLU A CA 1
ATOM 1819 C C . GLU A 1 219 ? -57.656 -5.195 67.095 1.00 76.56 219 GLU A C 1
ATOM 1821 O O . GLU A 1 219 ? -56.911 -4.706 66.245 1.00 76.56 219 GLU A O 1
ATOM 1826 N N . ASN A 1 220 ? -57.177 -5.703 68.237 1.00 75.44 220 ASN A N 1
ATOM 1827 C CA . ASN A 1 220 ? -55.744 -5.812 68.495 1.00 75.44 220 ASN A CA 1
ATOM 1828 C C . ASN A 1 220 ? -55.119 -6.873 67.586 1.00 75.44 220 ASN A C 1
ATOM 1830 O O . ASN A 1 220 ? -54.080 -6.604 66.995 1.00 75.44 220 ASN A O 1
ATOM 1834 N N . ILE A 1 221 ? -55.768 -8.025 67.392 1.00 72.81 221 ILE A N 1
ATOM 1835 C CA . ILE A 1 221 ? -55.302 -9.067 66.458 1.00 72.81 221 ILE A CA 1
ATOM 1836 C C . ILE A 1 221 ? -55.200 -8.499 65.031 1.00 72.81 221 ILE A C 1
ATOM 1838 O O . ILE A 1 221 ? -54.153 -8.614 64.394 1.00 72.81 221 ILE A O 1
ATOM 1842 N N . GLN A 1 222 ? -56.233 -7.792 64.564 1.00 74.06 222 GLN A N 1
ATOM 1843 C CA . GLN A 1 222 ? -56.265 -7.154 63.244 1.00 74.06 222 GLN A CA 1
ATOM 1844 C C . GLN A 1 222 ? -55.195 -6.070 63.077 1.00 74.06 222 GLN A C 1
ATOM 1846 O O . GLN A 1 222 ? -54.491 -6.068 62.070 1.00 74.06 222 GLN A O 1
ATOM 1851 N N . LYS A 1 223 ? -55.009 -5.177 64.060 1.00 74.69 223 LYS A N 1
ATOM 1852 C CA . LYS A 1 223 ? -53.947 -4.153 64.005 1.00 74.69 223 LYS A CA 1
ATOM 1853 C C . LYS A 1 223 ? -52.560 -4.773 63.866 1.00 74.69 223 LYS A C 1
ATOM 1855 O O . LYS A 1 223 ? -51.724 -4.238 63.137 1.00 74.69 223 LYS A O 1
ATOM 1860 N N . ILE A 1 224 ? -52.309 -5.898 64.537 1.00 66.56 224 ILE A N 1
ATOM 1861 C CA . ILE A 1 224 ? -51.010 -6.561 64.434 1.00 66.56 224 ILE A CA 1
ATOM 1862 C C . ILE A 1 224 ? -50.867 -7.263 63.073 1.00 66.56 224 ILE A C 1
ATOM 1864 O O . ILE A 1 224 ? -49.801 -7.166 62.462 1.00 66.56 224 ILE A O 1
ATOM 1868 N N . LEU A 1 225 ? -51.923 -7.896 62.552 1.00 68.31 225 LEU A N 1
ATOM 1869 C CA . LEU A 1 225 ? -51.909 -8.513 61.219 1.00 68.31 225 LEU A CA 1
ATOM 1870 C C . LEU A 1 225 ? -51.643 -7.487 60.108 1.00 68.31 225 LEU A C 1
ATOM 1872 O O . LEU A 1 225 ? -50.730 -7.700 59.310 1.00 68.31 225 LEU A O 1
ATOM 1876 N N . VAL A 1 226 ? -52.308 -6.328 60.135 1.00 70.12 226 VAL A N 1
ATOM 1877 C CA . VAL A 1 226 ? -52.063 -5.222 59.187 1.00 70.12 226 VAL A CA 1
ATOM 1878 C C . VAL A 1 226 ? -50.611 -4.732 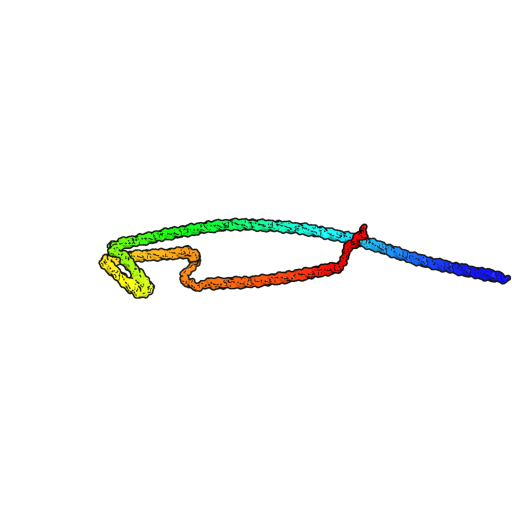59.270 1.00 70.12 226 VAL A C 1
ATOM 1880 O O . VAL A 1 226 ? -49.932 -4.599 58.253 1.00 70.12 226 VAL A O 1
ATOM 1883 N N . SER A 1 227 ? -50.065 -4.565 60.482 1.00 63.91 227 SER A N 1
ATOM 1884 C CA . SER A 1 227 ? -48.651 -4.183 60.655 1.00 63.91 227 SER A CA 1
ATOM 1885 C C . SER A 1 227 ? -47.659 -5.239 60.130 1.00 63.91 227 SER A C 1
ATOM 1887 O O . SER A 1 227 ? -46.495 -4.936 59.840 1.00 63.91 227 SER A O 1
ATOM 1889 N N . SER A 1 228 ? -48.107 -6.493 60.005 1.00 59.16 228 SER A N 1
ATOM 1890 C CA . SER A 1 228 ? -47.316 -7.605 59.483 1.00 59.16 228 SER A CA 1
ATOM 1891 C C . SER A 1 228 ? -47.360 -7.699 57.954 1.00 59.16 228 SER A C 1
ATOM 1893 O O . SER A 1 228 ? -46.316 -7.969 57.356 1.00 59.16 228 SER A O 1
ATOM 1895 N N . GLU A 1 229 ? -48.488 -7.360 57.323 1.00 64.69 229 GLU A N 1
ATOM 1896 C CA . GLU A 1 229 ? -48.609 -7.212 55.865 1.00 64.69 229 GLU A CA 1
ATOM 1897 C C . GLU A 1 229 ? -47.716 -6.071 55.357 1.00 64.69 229 GLU A C 1
ATOM 1899 O O . GLU A 1 229 ? -46.924 -6.261 54.434 1.00 64.69 229 GLU A O 1
ATOM 1904 N N . GLU A 1 230 ? -47.701 -4.924 56.046 1.00 68.69 230 GLU A N 1
ATOM 1905 C CA . GLU A 1 230 ? -46.770 -3.821 55.748 1.00 68.69 230 GLU A CA 1
ATOM 1906 C C . GLU A 1 230 ? -45.288 -4.233 55.899 1.00 68.69 230 GLU A C 1
ATOM 1908 O O . GLU A 1 230 ? -44.378 -3.654 55.289 1.00 68.69 230 GLU A O 1
ATOM 1913 N N . LYS A 1 231 ? -44.994 -5.225 56.752 1.00 64.06 231 LYS A N 1
ATOM 1914 C CA . LYS A 1 231 ? -43.649 -5.807 56.882 1.00 64.06 231 LYS A CA 1
ATOM 1915 C C . LYS A 1 231 ? -43.336 -6.740 55.712 1.00 64.06 231 LYS A C 1
ATOM 1917 O O . LYS A 1 231 ? -42.201 -6.726 55.242 1.00 64.06 231 LYS A O 1
ATOM 1922 N N . GLU A 1 232 ? -44.302 -7.514 55.240 1.00 65.00 232 GLU A N 1
ATOM 1923 C CA . GLU A 1 232 ? -44.143 -8.386 54.078 1.00 65.00 232 GLU A CA 1
ATOM 1924 C C . GLU A 1 232 ? -43.971 -7.588 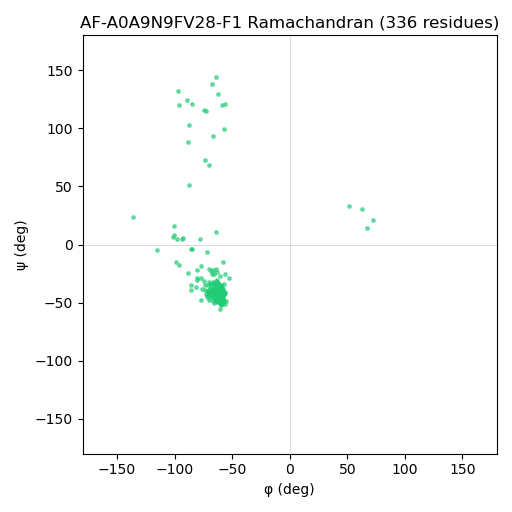52.779 1.00 65.00 232 GLU A C 1
ATOM 1926 O O . GLU A 1 232 ? -43.051 -7.865 52.013 1.00 65.00 232 GLU A O 1
ATOM 1931 N N . GLU A 1 233 ? -44.767 -6.540 52.566 1.00 68.69 233 GLU A N 1
ATOM 1932 C CA . GLU A 1 233 ? -44.649 -5.676 51.387 1.00 68.69 233 GLU A CA 1
ATOM 1933 C C . GLU A 1 233 ? -43.293 -4.951 51.353 1.00 68.69 233 GLU A C 1
ATOM 1935 O O . GLU A 1 233 ? -42.640 -4.859 50.311 1.00 68.69 233 GLU A O 1
ATOM 1940 N N . ALA A 1 234 ? -42.804 -4.504 52.516 1.00 63.19 234 ALA A N 1
ATOM 1941 C CA . ALA A 1 234 ? -41.455 -3.958 52.634 1.00 63.19 234 ALA A CA 1
ATOM 1942 C C . ALA A 1 234 ? -40.372 -5.003 52.307 1.00 63.19 234 ALA A C 1
ATOM 1944 O O . ALA A 1 234 ? -39.386 -4.662 51.657 1.00 63.19 234 ALA A O 1
ATOM 1945 N N . ASN A 1 235 ? -40.551 -6.263 52.715 1.00 64.81 235 ASN A N 1
ATOM 1946 C CA . ASN A 1 235 ? -39.621 -7.349 52.395 1.00 64.81 235 ASN A CA 1
ATOM 1947 C C . ASN A 1 235 ? -39.645 -7.721 50.903 1.00 64.81 235 ASN A C 1
ATOM 1949 O O . ASN A 1 235 ? -38.578 -7.946 50.335 1.00 64.81 235 ASN A O 1
ATOM 1953 N N . LYS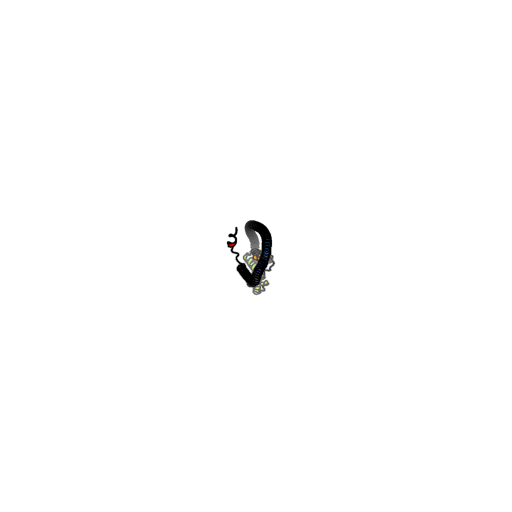 A 1 236 ? -40.817 -7.720 50.252 1.00 71.00 236 LYS A N 1
ATOM 1954 C CA . LYS A 1 236 ? -40.938 -7.915 48.795 1.00 71.00 236 LYS A CA 1
ATOM 1955 C C . LYS A 1 236 ? -40.194 -6.828 48.027 1.00 71.00 236 LYS A C 1
ATOM 1957 O O . LYS A 1 236 ? -39.352 -7.150 47.197 1.00 71.00 236 LYS A O 1
ATOM 1962 N N . LYS A 1 237 ? -40.383 -5.556 48.398 1.00 69.12 237 LYS A N 1
ATOM 1963 C CA . LYS A 1 237 ? -39.637 -4.429 47.805 1.00 69.12 237 LYS A CA 1
ATOM 1964 C C . LYS A 1 237 ? -38.124 -4.560 48.010 1.00 69.12 237 LYS A C 1
ATOM 1966 O O . LYS A 1 237 ? -37.352 -4.229 47.120 1.00 69.12 237 LYS A O 1
ATOM 1971 N N . ILE A 1 238 ? -37.668 -5.058 49.162 1.00 69.50 238 ILE A N 1
ATOM 1972 C CA . ILE A 1 238 ? -36.238 -5.327 49.393 1.00 69.50 238 ILE A CA 1
ATOM 1973 C C . ILE A 1 238 ? -35.725 -6.434 48.461 1.00 69.50 238 ILE A C 1
ATOM 1975 O O . ILE A 1 238 ? -34.664 -6.269 47.866 1.00 69.50 238 ILE A O 1
ATOM 1979 N N . GLN A 1 239 ? -36.471 -7.532 48.304 1.00 69.56 239 GLN A N 1
ATOM 1980 C CA . GLN A 1 239 ? -36.096 -8.633 47.412 1.00 69.56 239 GLN A CA 1
ATOM 1981 C C . GLN A 1 239 ? -36.070 -8.215 45.938 1.00 69.56 239 GLN A C 1
ATOM 1983 O O . GLN A 1 239 ? -35.123 -8.557 45.236 1.00 69.56 239 GLN A O 1
ATOM 1988 N N . GLU A 1 240 ? -37.065 -7.457 45.476 1.00 71.69 240 GLU A N 1
ATOM 1989 C CA . GLU A 1 240 ? -37.093 -6.899 44.118 1.00 71.69 240 GLU A CA 1
ATOM 1990 C C . GLU A 1 240 ? -35.880 -6.010 43.860 1.00 71.69 240 GLU A C 1
ATOM 1992 O O . GLU A 1 240 ? -35.224 -6.133 42.828 1.00 71.69 240 GLU A O 1
ATOM 1997 N N . ILE A 1 241 ? -35.527 -5.157 44.823 1.00 70.50 241 ILE A N 1
ATOM 1998 C CA . ILE A 1 241 ? -34.370 -4.285 44.662 1.00 70.50 241 ILE A CA 1
ATOM 1999 C C . ILE A 1 241 ? -33.060 -5.087 44.681 1.00 70.50 241 ILE A C 1
ATOM 2001 O O . ILE A 1 241 ? -32.168 -4.793 43.891 1.00 70.50 241 ILE A O 1
ATOM 2005 N N . ASN A 1 242 ? -32.935 -6.118 45.520 1.00 69.62 242 ASN A N 1
ATOM 2006 C CA . ASN A 1 242 ? -31.757 -6.989 45.505 1.00 69.62 242 ASN A CA 1
ATOM 2007 C C . ASN A 1 242 ? -31.602 -7.710 44.155 1.00 69.62 242 ASN A C 1
ATOM 2009 O O . ASN A 1 242 ? -30.508 -7.701 43.599 1.00 69.62 242 ASN A O 1
ATOM 2013 N N . LYS A 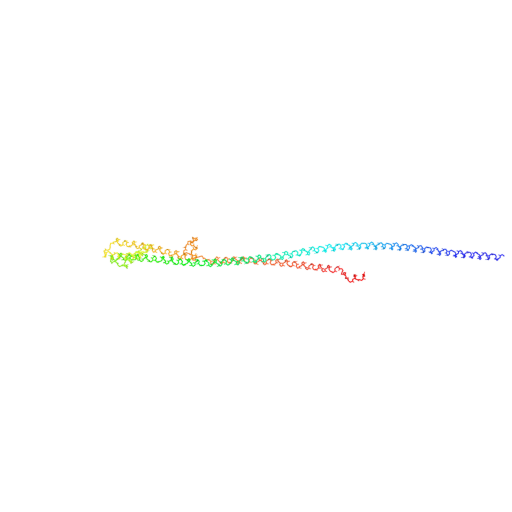1 243 ? -32.697 -8.230 43.581 1.00 72.19 243 LYS A N 1
ATOM 2014 C CA . LYS A 1 243 ? -32.698 -8.808 42.225 1.00 72.19 243 LYS A CA 1
ATOM 2015 C C . LYS A 1 243 ? -32.293 -7.788 41.159 1.00 72.19 243 LYS A C 1
ATOM 2017 O O . LYS A 1 243 ? -31.515 -8.109 40.268 1.00 72.19 243 LYS A O 1
ATOM 2022 N N . ALA A 1 244 ? -32.772 -6.548 41.261 1.00 71.38 244 ALA A N 1
ATOM 2023 C CA . ALA A 1 244 ? -32.368 -5.485 40.343 1.00 71.38 244 ALA A CA 1
ATOM 2024 C C . ALA A 1 244 ? -30.859 -5.186 40.437 1.00 71.38 244 ALA A C 1
ATOM 2026 O O . ALA A 1 244 ? -30.213 -4.971 39.416 1.00 71.38 244 ALA A O 1
ATOM 2027 N N . TYR A 1 245 ? -30.268 -5.216 41.636 1.00 68.00 245 TYR A N 1
ATOM 2028 C CA . TYR A 1 245 ? -28.818 -5.057 41.790 1.00 68.00 245 TYR A CA 1
ATOM 2029 C C . TYR A 1 245 ? -28.011 -6.244 41.264 1.00 68.00 245 TYR A C 1
ATOM 2031 O O . TYR A 1 245 ? -26.922 -6.017 40.748 1.00 68.00 245 TYR A O 1
ATOM 2039 N N . GLU A 1 246 ? -28.517 -7.476 41.361 1.00 70.38 246 GLU A N 1
ATOM 2040 C CA . GLU A 1 246 ? -27.879 -8.644 40.735 1.00 70.38 246 GLU A CA 1
ATOM 2041 C C . GLU A 1 246 ? -27.826 -8.489 39.210 1.00 70.38 246 GLU A C 1
ATOM 2043 O O . GLU A 1 246 ? -26.760 -8.643 38.619 1.00 70.38 246 GLU A O 1
ATOM 2048 N N . ILE A 1 247 ? -28.936 -8.076 38.588 1.00 69.94 247 ILE A N 1
ATOM 2049 C CA . ILE A 1 247 ? -29.010 -7.802 37.142 1.00 69.94 247 ILE A CA 1
ATOM 2050 C C . ILE A 1 247 ? -28.053 -6.670 36.740 1.00 69.94 247 ILE A C 1
ATOM 2052 O O . ILE A 1 247 ? -27.385 -6.760 35.716 1.00 69.94 247 ILE A O 1
ATOM 2056 N N . LEU A 1 248 ? -27.956 -5.607 37.545 1.00 66.38 248 LEU A N 1
ATOM 2057 C CA . LEU A 1 248 ? -27.075 -4.465 37.265 1.00 66.38 248 LEU A CA 1
ATOM 2058 C C . LEU A 1 248 ? -25.590 -4.731 37.569 1.00 66.38 248 LEU A C 1
ATOM 2060 O O . LEU A 1 248 ? -24.737 -3.966 37.112 1.00 66.38 248 LEU A O 1
ATOM 2064 N N . GLY A 1 249 ? -25.282 -5.752 38.374 1.00 67.88 249 GLY A N 1
ATOM 2065 C CA . GLY A 1 249 ? -23.919 -6.156 38.722 1.00 67.88 249 GLY A CA 1
ATOM 2066 C C . GLY A 1 249 ? -23.242 -7.011 37.650 1.00 67.88 249 GLY A C 1
ATOM 2067 O O . GLY A 1 249 ? -22.012 -7.043 37.596 1.00 67.88 249 GLY A O 1
ATOM 2068 N N . ASP A 1 250 ? -24.031 -7.662 36.795 1.00 72.44 250 ASP A N 1
ATOM 2069 C CA . ASP A 1 250 ? -23.571 -8.415 35.632 1.00 72.44 250 ASP A CA 1
ATOM 2070 C C . ASP A 1 250 ? -23.647 -7.536 34.372 1.00 72.44 250 ASP A C 1
ATOM 2072 O O . ASP A 1 250 ? -24.698 -7.022 33.988 1.00 72.44 250 ASP A O 1
ATOM 2076 N N . GLU A 1 251 ? -22.498 -7.327 33.734 1.00 72.06 251 GLU A N 1
ATOM 2077 C CA . GLU A 1 251 ? -22.332 -6.406 32.610 1.00 72.06 251 GLU A CA 1
ATOM 2078 C C . GLU A 1 251 ? -23.073 -6.872 31.345 1.00 72.06 251 GLU A C 1
ATOM 2080 O O . GLU A 1 251 ? -23.477 -6.045 30.522 1.00 72.06 251 GLU A O 1
ATOM 2085 N N . GLU A 1 252 ? -23.300 -8.181 31.207 1.00 76.19 252 GLU A N 1
ATOM 2086 C CA . GLU A 1 252 ? -24.084 -8.754 30.116 1.00 76.19 252 GLU A CA 1
ATOM 2087 C C . GLU A 1 252 ? -25.584 -8.546 30.354 1.00 76.19 252 GLU A C 1
ATOM 2089 O O . GLU A 1 252 ? -26.294 -8.044 29.479 1.00 76.19 252 GLU A O 1
ATOM 2094 N N . MET A 1 253 ? -26.057 -8.846 31.566 1.00 71.50 253 MET A N 1
ATOM 2095 C CA . MET A 1 253 ? -27.461 -8.664 31.956 1.00 71.50 253 MET A CA 1
ATOM 2096 C C . MET A 1 253 ? -27.871 -7.189 31.937 1.00 71.50 253 MET A C 1
ATOM 2098 O O . MET A 1 253 ? -28.971 -6.851 31.493 1.00 71.50 253 MET A O 1
ATOM 2102 N N . LYS A 1 254 ? -26.962 -6.296 32.341 1.00 76.00 254 LYS A N 1
ATOM 2103 C CA . LYS A 1 254 ? -27.152 -4.849 32.263 1.00 76.00 254 LYS A CA 1
ATOM 2104 C C . LYS A 1 254 ? -27.330 -4.363 30.822 1.00 76.00 254 LYS A C 1
ATOM 2106 O O . LYS A 1 254 ? -28.237 -3.575 30.576 1.00 76.00 254 LYS A O 1
ATOM 2111 N N . ARG A 1 255 ? -26.528 -4.847 29.860 1.00 79.06 255 ARG A N 1
ATOM 2112 C CA . ARG A 1 255 ? -26.713 -4.483 28.439 1.00 79.06 255 ARG A CA 1
ATOM 2113 C C . ARG A 1 255 ? -28.081 -4.900 27.911 1.00 79.06 255 ARG A C 1
ATOM 2115 O O . ARG A 1 255 ? -28.702 -4.126 27.194 1.00 79.06 255 ARG A O 1
ATOM 2122 N N . ARG A 1 256 ? -28.552 -6.101 28.258 1.00 70.62 256 ARG A N 1
ATOM 2123 C CA . ARG A 1 256 ? -29.872 -6.593 27.824 1.00 70.62 256 ARG A CA 1
ATOM 2124 C C . ARG A 1 256 ? -31.010 -5.758 28.411 1.00 70.62 256 ARG A C 1
ATOM 2126 O O . ARG A 1 256 ? -31.929 -5.378 27.691 1.00 70.62 256 ARG A O 1
ATOM 2133 N N . TYR A 1 257 ? -30.891 -5.393 29.689 1.00 70.94 257 TYR A N 1
ATOM 2134 C CA . TYR A 1 257 ? -31.832 -4.494 30.357 1.00 70.94 257 TYR A CA 1
ATOM 2135 C C . TYR A 1 257 ? -31.855 -3.093 29.717 1.00 70.94 257 TYR A C 1
ATOM 2137 O O . TYR A 1 257 ? -32.931 -2.574 29.424 1.00 70.94 257 TYR A O 1
ATOM 2145 N N . ASP A 1 258 ? -30.687 -2.502 29.436 1.00 76.19 258 ASP A N 1
ATOM 2146 C CA . ASP A 1 258 ? -30.573 -1.180 28.795 1.00 76.19 258 ASP A CA 1
ATOM 2147 C C . ASP A 1 258 ? -31.112 -1.178 27.346 1.00 76.19 258 ASP A C 1
ATOM 2149 O O . ASP A 1 258 ? -31.582 -0.147 26.861 1.00 76.19 258 ASP A O 1
ATOM 2153 N N . ASN A 1 259 ? -31.105 -2.335 26.675 1.00 82.44 259 ASN A N 1
ATOM 2154 C CA . ASN A 1 259 ? -31.660 -2.521 25.330 1.00 82.44 259 ASN A CA 1
ATOM 2155 C C . ASN A 1 259 ? -33.173 -2.814 25.312 1.00 82.44 259 ASN A C 1
ATOM 2157 O O . ASN A 1 259 ? -33.757 -2.899 24.231 1.00 82.44 259 ASN A O 1
ATOM 2161 N N . GLY A 1 260 ? -33.822 -2.951 26.474 1.00 69.12 260 GLY A N 1
ATOM 2162 C CA . GLY A 1 260 ? -35.259 -3.228 26.568 1.00 69.12 260 GLY A CA 1
ATOM 2163 C C . GLY A 1 260 ? -35.660 -4.655 26.179 1.00 69.12 260 GLY A C 1
ATOM 2164 O O . GLY A 1 260 ? -36.820 -4.881 25.836 1.00 69.12 260 GLY A O 1
ATOM 2165 N N . GLU A 1 261 ? -34.732 -5.615 26.218 1.00 69.44 261 GLU A N 1
ATOM 2166 C CA . GLU A 1 261 ? -35.054 -7.028 26.005 1.00 69.44 261 GLU A CA 1
ATOM 2167 C C . GLU A 1 261 ? -35.800 -7.571 27.236 1.00 69.44 261 GLU A C 1
ATOM 2169 O O . GLU A 1 261 ? -35.261 -7.611 28.345 1.00 69.44 261 GLU A O 1
ATOM 2174 N N . GLU A 1 262 ? -37.069 -7.961 27.064 1.00 58.62 262 GLU A N 1
ATOM 2175 C CA . GLU A 1 262 ? -37.848 -8.583 28.137 1.00 58.62 262 GLU A CA 1
ATOM 2176 C C . GLU A 1 262 ? -37.199 -9.904 28.567 1.00 58.62 262 GLU A C 1
ATOM 2178 O O . GLU A 1 262 ? -36.919 -10.782 27.750 1.00 58.62 262 GLU A O 1
ATOM 2183 N N . PHE A 1 263 ? -37.000 -10.060 29.879 1.00 53.47 263 PHE A N 1
ATOM 2184 C CA . PHE A 1 263 ? -36.535 -11.293 30.515 1.00 53.47 263 PHE A CA 1
ATOM 2185 C C . PHE A 1 263 ? -37.628 -12.371 30.448 1.00 53.47 263 PHE A C 1
ATOM 2187 O O . PHE A 1 263 ? -38.212 -12.755 31.462 1.00 53.47 263 PHE A O 1
ATOM 2194 N N . THR A 1 264 ? -37.938 -12.870 29.255 1.00 49.84 264 THR A N 1
ATOM 2195 C CA . THR A 1 264 ? -38.755 -14.073 29.112 1.00 49.84 264 THR A CA 1
ATOM 2196 C C . THR A 1 264 ? -37.881 -15.268 29.473 1.00 49.84 264 THR A C 1
ATOM 2198 O O . THR A 1 264 ? -36.893 -15.552 28.795 1.00 49.84 264 THR A O 1
ATOM 2201 N N . SER A 1 265 ? -38.234 -15.971 30.547 1.00 48.06 265 SER A N 1
ATOM 2202 C CA . SER A 1 265 ? -37.536 -17.147 31.091 1.00 48.06 265 SER A CA 1
ATOM 2203 C C . SER A 1 265 ? -37.512 -18.379 30.170 1.00 48.06 265 SER A C 1
ATOM 2205 O O . SER A 1 265 ? -37.105 -19.453 30.603 1.00 48.06 265 SER A O 1
ATOM 2207 N N . ASP A 1 266 ? -37.913 -18.234 28.908 1.00 46.06 266 ASP A N 1
ATOM 2208 C CA . ASP A 1 266 ? -38.130 -19.329 27.957 1.00 46.06 266 ASP A CA 1
ATOM 2209 C C . ASP A 1 266 ? -36.963 -19.511 26.965 1.00 46.06 266 ASP A C 1
ATOM 2211 O O . ASP A 1 266 ? -37.081 -20.192 25.948 1.00 46.06 266 ASP A O 1
ATOM 2215 N N . PHE A 1 267 ? -35.793 -18.937 27.254 1.00 46.47 267 PHE A N 1
ATOM 2216 C CA . PHE A 1 267 ? -34.629 -18.962 26.360 1.00 46.47 267 PHE A CA 1
ATOM 2217 C C . PHE A 1 267 ? -33.727 -20.200 26.528 1.00 46.47 267 PHE A C 1
ATOM 2219 O O . PHE A 1 267 ? -32.508 -20.094 26.637 1.00 46.47 267 PHE A O 1
ATOM 2226 N N . SER A 1 268 ? -34.308 -21.402 26.496 1.00 47.19 268 SER A N 1
ATOM 2227 C CA . SER A 1 268 ? -33.549 -22.646 26.256 1.00 47.19 268 SER A CA 1
ATOM 2228 C C . SER A 1 268 ? -33.522 -23.062 24.775 1.00 47.19 268 SER A C 1
ATOM 2230 O O . SER A 1 268 ? -33.003 -24.128 24.454 1.00 47.19 268 SER A O 1
ATOM 2232 N N . GLY A 1 269 ? -34.070 -22.239 23.868 1.00 48.06 269 GLY A N 1
ATOM 2233 C CA . GLY A 1 269 ? -34.320 -22.620 22.470 1.00 48.06 269 GLY A CA 1
ATOM 2234 C C . GLY A 1 269 ? -33.553 -21.871 21.375 1.00 48.06 269 GLY A C 1
ATOM 2235 O O . GLY A 1 269 ? -33.705 -22.238 20.213 1.00 48.06 269 GLY A O 1
ATOM 2236 N N . TYR A 1 270 ? -32.754 -20.844 21.683 1.00 49.88 270 TYR A N 1
ATOM 2237 C CA . TYR A 1 270 ? -31.962 -20.168 20.646 1.00 49.88 270 TYR A CA 1
ATOM 2238 C C . TYR A 1 270 ? -30.618 -20.873 20.451 1.00 49.88 270 TYR A C 1
ATOM 2240 O O . TYR A 1 270 ? -29.694 -20.732 21.253 1.00 49.88 270 TYR A O 1
ATOM 2248 N N . ASP A 1 271 ? -30.538 -21.651 19.371 1.00 55.81 271 ASP A N 1
ATOM 2249 C CA . ASP A 1 271 ? -29.341 -22.354 18.909 1.00 55.81 271 ASP A CA 1
ATOM 2250 C C . ASP A 1 271 ? -28.335 -21.365 18.293 1.00 55.81 271 ASP A C 1
ATOM 2252 O O . ASP A 1 271 ? -28.145 -21.291 17.078 1.00 55.81 271 ASP A O 1
ATOM 2256 N N . TYR A 1 272 ? -27.693 -20.574 19.156 1.00 53.84 272 TYR A N 1
ATOM 2257 C CA . TYR A 1 272 ? -26.589 -19.682 18.787 1.00 53.84 272 TYR A CA 1
ATOM 2258 C C . TYR A 1 272 ? -25.428 -20.436 18.117 1.00 53.84 272 TYR A C 1
ATOM 2260 O O . TYR A 1 272 ? -24.691 -19.852 17.323 1.00 53.84 272 TYR A O 1
ATOM 2268 N N . GLU A 1 273 ? -25.264 -21.738 18.384 1.00 60.62 273 GLU A N 1
ATOM 2269 C CA . GLU A 1 273 ? -24.279 -22.547 17.664 1.00 60.62 273 GLU A CA 1
ATOM 2270 C C . GLU A 1 273 ? -24.643 -22.720 16.185 1.00 60.62 273 GLU A C 1
ATOM 2272 O O . GLU A 1 273 ? -23.739 -22.788 15.348 1.00 60.62 273 GLU A O 1
ATOM 2277 N N . GLY A 1 274 ? -25.934 -22.781 15.857 1.00 73.12 274 GLY A N 1
ATOM 2278 C CA . GLY A 1 274 ? -26.433 -22.871 14.487 1.00 73.12 274 GLY A CA 1
ATOM 2279 C C . GLY A 1 274 ? -26.072 -21.645 13.650 1.00 73.12 274 GLY A C 1
ATOM 2280 O O . GLY A 1 274 ? -25.501 -21.788 12.569 1.00 73.12 274 GLY A O 1
ATOM 2281 N N . GLU A 1 275 ? -26.316 -20.437 14.167 1.00 71.56 275 GLU A N 1
ATOM 2282 C CA . GLU A 1 275 ? -25.990 -19.193 13.449 1.00 71.56 275 GLU A CA 1
ATOM 2283 C C . GLU A 1 275 ? -24.480 -19.004 13.265 1.00 71.56 275 GLU A C 1
ATOM 2285 O O . GLU A 1 275 ? -24.029 -18.645 12.175 1.00 71.56 275 GLU A O 1
ATOM 2290 N N . ILE A 1 276 ? -23.681 -19.329 14.288 1.00 69.62 276 ILE A N 1
ATOM 2291 C CA . ILE A 1 276 ? -22.216 -19.241 14.206 1.00 69.62 276 ILE A CA 1
ATOM 2292 C C . ILE A 1 276 ? -21.665 -20.245 13.180 1.00 69.62 276 ILE A C 1
ATOM 2294 O O . ILE A 1 276 ? -20.771 -19.900 12.404 1.00 69.62 276 ILE A O 1
ATOM 2298 N N . LYS A 1 277 ? -22.200 -21.475 13.128 1.00 79.38 277 LYS A N 1
ATOM 2299 C CA . LYS A 1 277 ? -21.803 -22.485 12.128 1.00 79.38 277 LYS A CA 1
ATOM 2300 C C . LYS A 1 277 ? -22.170 -22.054 10.706 1.00 79.38 277 LYS A C 1
ATOM 2302 O O . LYS A 1 277 ? -21.365 -22.250 9.794 1.00 79.38 277 LYS A O 1
ATOM 2307 N N . GLU A 1 278 ? -23.337 -21.445 10.513 1.00 82.06 278 GLU A N 1
ATOM 2308 C CA . GLU A 1 278 ? -23.787 -20.982 9.196 1.00 82.06 278 GLU A CA 1
ATOM 2309 C C . GLU A 1 278 ? -22.935 -19.802 8.688 1.00 82.06 278 GLU A C 1
ATOM 2311 O O . GLU A 1 278 ? -22.539 -19.780 7.519 1.00 82.06 278 GLU A O 1
ATOM 2316 N N . GLU A 1 279 ? -22.568 -18.857 9.565 1.00 81.44 279 GLU A N 1
ATOM 2317 C CA . GLU A 1 279 ? -21.664 -17.749 9.221 1.00 81.44 279 GLU A CA 1
ATOM 2318 C C . GLU A 1 279 ? -20.258 -18.256 8.857 1.00 81.44 279 GLU A C 1
ATOM 2320 O O . GLU A 1 279 ? -19.669 -17.817 7.861 1.00 81.44 279 GLU A O 1
ATOM 2325 N N . PHE A 1 280 ? -19.740 -19.237 9.607 1.00 80.69 280 PHE A N 1
ATOM 2326 C CA . PHE A 1 280 ? -18.446 -19.862 9.318 1.00 80.69 280 PHE A CA 1
ATOM 2327 C C . PHE A 1 280 ? -18.436 -20.533 7.941 1.00 80.69 280 PHE A C 1
ATOM 2329 O O . PHE A 1 280 ? -17.496 -20.344 7.165 1.00 80.69 280 PHE A O 1
ATOM 2336 N N . ARG A 1 281 ? -19.513 -21.253 7.601 1.00 85.69 281 ARG A N 1
ATOM 2337 C CA . ARG A 1 281 ? -19.660 -21.916 6.299 1.00 85.69 281 ARG A CA 1
ATOM 2338 C C . ARG A 1 281 ? -19.698 -20.910 5.147 1.00 85.69 281 ARG A C 1
ATOM 2340 O O . ARG A 1 281 ? -19.111 -21.154 4.094 1.00 85.69 281 ARG A O 1
ATOM 2347 N N . ARG A 1 282 ? -20.347 -19.759 5.356 1.00 88.00 282 ARG A N 1
ATOM 2348 C CA . ARG A 1 282 ? -20.407 -18.659 4.379 1.00 88.00 282 ARG A CA 1
ATOM 2349 C C . ARG A 1 282 ? -19.025 -18.066 4.103 1.00 88.00 282 ARG A C 1
ATOM 2351 O O . ARG A 1 282 ? -18.642 -17.931 2.942 1.00 88.00 282 ARG A O 1
ATOM 2358 N N . ARG A 1 283 ? -18.254 -17.777 5.159 1.00 82.88 283 ARG A N 1
ATOM 2359 C CA . ARG A 1 283 ? -16.873 -17.279 5.025 1.00 82.88 283 ARG A CA 1
ATOM 2360 C C . ARG A 1 283 ? -15.964 -18.280 4.327 1.00 82.88 283 ARG A C 1
ATOM 2362 O O . ARG A 1 283 ? -15.139 -17.877 3.513 1.00 82.88 283 ARG A O 1
ATOM 2369 N N . GLU A 1 284 ? -16.108 -19.569 4.618 1.00 88.25 284 GLU A N 1
ATOM 2370 C CA . GLU A 1 284 ? -15.307 -20.616 3.980 1.00 88.25 284 GLU A CA 1
ATOM 2371 C C . GLU A 1 284 ? -15.587 -20.717 2.467 1.00 88.25 284 GLU A C 1
ATOM 2373 O O . GLU A 1 284 ? -14.653 -20.837 1.670 1.00 88.25 284 GLU A O 1
ATOM 2378 N N . GLU A 1 285 ? -16.849 -20.582 2.043 1.00 87.38 285 GLU A N 1
ATOM 2379 C CA . GLU A 1 285 ? -17.213 -20.519 0.619 1.00 87.38 285 GLU A CA 1
ATOM 2380 C C . GLU A 1 285 ? -16.660 -19.276 -0.091 1.00 87.38 285 GLU A C 1
ATOM 2382 O O . GLU A 1 285 ? -16.179 -19.384 -1.224 1.00 87.38 285 GLU A O 1
ATOM 2387 N N . GLU A 1 286 ? -16.693 -18.108 0.552 1.00 87.12 286 GLU A N 1
ATOM 2388 C CA . GLU A 1 286 ? -16.110 -16.874 0.005 1.00 87.12 286 GLU A CA 1
ATOM 2389 C C . GLU A 1 286 ? -14.593 -16.996 -0.169 1.00 87.12 286 GLU A C 1
ATOM 2391 O O . GLU A 1 286 ? -14.059 -16.666 -1.229 1.00 87.12 286 GLU A O 1
ATOM 2396 N N . LEU A 1 287 ? -13.903 -17.563 0.825 1.00 84.00 287 LEU A N 1
ATOM 2397 C CA . LEU A 1 287 ? -12.463 -17.825 0.768 1.00 84.00 287 LEU A CA 1
ATOM 2398 C C . LEU A 1 287 ? -12.111 -18.817 -0.344 1.00 84.00 287 LEU A C 1
ATOM 2400 O O . LEU A 1 287 ? -11.112 -18.650 -1.048 1.00 84.00 287 LEU A O 1
ATOM 2404 N N . ARG A 1 288 ? -12.950 -19.838 -0.541 1.00 86.25 288 ARG A N 1
ATOM 2405 C CA . ARG A 1 288 ? -12.777 -20.812 -1.618 1.00 86.25 288 ARG A CA 1
ATOM 2406 C C . ARG A 1 288 ? -12.966 -20.176 -2.997 1.00 86.25 288 ARG A C 1
ATOM 2408 O O . ARG A 1 288 ? -12.197 -20.508 -3.895 1.00 86.25 288 ARG A O 1
ATOM 2415 N N . LYS A 1 289 ? -13.933 -19.267 -3.171 1.00 85.44 289 LYS A N 1
ATOM 2416 C CA . LYS A 1 289 ? -14.105 -18.501 -4.420 1.00 85.44 289 LYS A CA 1
ATOM 2417 C C . LYS A 1 289 ? -12.910 -17.588 -4.687 1.00 85.44 289 LYS A C 1
ATOM 2419 O O . LYS A 1 289 ? -12.319 -17.687 -5.754 1.00 85.44 289 LYS A O 1
ATOM 2424 N N . ALA A 1 290 ? -12.476 -16.819 -3.688 1.00 81.88 290 ALA A N 1
ATOM 2425 C CA . ALA A 1 290 ? -11.311 -15.944 -3.819 1.00 81.88 290 ALA A CA 1
ATOM 2426 C C . ALA A 1 290 ? -10.033 -16.719 -4.194 1.00 81.88 290 ALA A C 1
ATOM 2428 O O . ALA A 1 290 ? -9.212 -16.241 -4.971 1.00 81.88 290 ALA A O 1
ATOM 2429 N N . LYS A 1 291 ? -9.869 -17.947 -3.683 1.00 83.62 291 LYS A N 1
ATOM 2430 C CA . LYS A 1 291 ? -8.735 -18.811 -4.037 1.00 83.62 291 LYS A CA 1
ATOM 2431 C C . LYS A 1 291 ? -8.763 -19.274 -5.499 1.00 83.62 291 LYS A C 1
ATOM 2433 O O . LYS A 1 291 ? -7.699 -19.455 -6.079 1.00 83.62 291 LYS A O 1
ATOM 2438 N N . VAL A 1 292 ? -9.947 -19.468 -6.084 1.00 83.56 292 VAL A N 1
ATOM 2439 C CA . VAL A 1 292 ? -10.087 -19.774 -7.519 1.00 83.56 292 VAL A CA 1
ATOM 2440 C C . VAL A 1 292 ? -9.669 -18.564 -8.354 1.00 83.56 292 VAL A C 1
ATOM 2442 O O . VAL A 1 292 ? -8.857 -18.723 -9.260 1.00 83.56 292 VAL A O 1
ATOM 2445 N N . ASP A 1 293 ? -10.109 -17.361 -7.976 1.00 85.00 293 ASP A N 1
ATOM 2446 C CA . ASP A 1 293 ? -9.761 -16.127 -8.694 1.00 85.00 293 ASP A CA 1
ATOM 2447 C C . ASP A 1 293 ? -8.243 -15.858 -8.690 1.00 85.00 293 ASP A C 1
ATOM 2449 O O . ASP A 1 293 ? -7.676 -15.439 -9.698 1.00 85.00 293 ASP A O 1
ATOM 2453 N N . VAL A 1 294 ? -7.552 -16.149 -7.579 1.00 86.06 294 VAL A N 1
ATOM 2454 C CA . VAL A 1 294 ? -6.083 -16.029 -7.497 1.00 86.06 294 VAL A CA 1
ATOM 2455 C C . VAL A 1 294 ? -5.382 -16.992 -8.459 1.00 86.06 294 VAL A C 1
ATOM 2457 O O . VAL A 1 294 ? -4.451 -16.581 -9.148 1.00 86.06 294 VAL A O 1
ATOM 2460 N N . ILE A 1 295 ? -5.836 -18.247 -8.547 1.00 87.19 295 ILE A N 1
ATOM 2461 C CA . ILE A 1 295 ? -5.249 -19.245 -9.456 1.00 87.19 295 ILE A CA 1
ATOM 2462 C C . ILE A 1 295 ? -5.434 -18.822 -10.920 1.00 87.19 295 ILE A C 1
ATOM 2464 O O . ILE A 1 295 ? -4.510 -18.965 -11.722 1.00 87.19 295 ILE A O 1
ATOM 2468 N N . ASP A 1 296 ? -6.597 -18.272 -11.273 1.00 86.44 296 ASP A N 1
ATOM 2469 C CA . ASP A 1 296 ? -6.854 -17.784 -12.631 1.00 86.44 296 ASP A CA 1
ATOM 2470 C C . ASP A 1 296 ? -5.929 -16.610 -12.998 1.00 86.44 296 ASP A C 1
ATOM 2472 O O . ASP A 1 296 ? -5.362 -16.592 -14.096 1.00 86.44 296 ASP A O 1
ATOM 2476 N N . ILE A 1 297 ? -5.693 -15.684 -12.061 1.00 86.88 297 ILE A N 1
ATOM 2477 C CA . ILE A 1 297 ? -4.740 -14.576 -12.239 1.00 86.88 297 ILE A CA 1
ATOM 2478 C C . ILE A 1 297 ? -3.305 -15.101 -12.400 1.00 86.88 297 ILE A C 1
ATOM 2480 O O . ILE A 1 297 ? -2.588 -14.662 -13.302 1.00 86.88 297 ILE A O 1
ATOM 2484 N N . GLU A 1 298 ? -2.874 -16.057 -11.571 1.00 87.56 298 GLU A N 1
ATOM 2485 C CA . GLU A 1 298 ? -1.539 -16.668 -11.670 1.00 87.56 298 GLU A CA 1
ATOM 2486 C C . GLU A 1 298 ? -1.324 -17.362 -13.025 1.00 87.56 298 GLU A C 1
ATOM 2488 O O . GLU A 1 298 ? -0.271 -17.206 -13.652 1.00 87.56 298 GLU A O 1
ATOM 2493 N N . LEU A 1 299 ? -2.337 -18.076 -13.530 1.00 91.06 299 LEU A N 1
ATOM 2494 C CA . LEU A 1 299 ? -2.295 -18.703 -14.853 1.00 91.06 299 LEU A CA 1
ATOM 2495 C C . LEU A 1 299 ? -2.222 -17.675 -15.990 1.00 91.06 299 LEU A C 1
ATOM 2497 O O . LEU A 1 299 ? -1.579 -17.930 -17.015 1.00 91.06 299 LEU A O 1
ATOM 2501 N N . GLU A 1 300 ? -2.875 -16.522 -15.846 1.00 90.75 300 GLU A N 1
ATOM 2502 C CA . GLU A 1 300 ? -2.814 -15.447 -16.835 1.00 90.75 300 GLU A CA 1
ATOM 2503 C C . GLU A 1 300 ? -1.442 -14.758 -16.858 1.00 90.75 300 GLU A C 1
ATOM 2505 O O . GLU A 1 300 ? -0.894 -14.532 -17.942 1.00 90.75 300 GLU A O 1
ATOM 2510 N N . ILE A 1 301 ? -0.832 -14.531 -15.689 1.00 88.81 301 ILE A N 1
ATOM 2511 C CA . ILE A 1 301 ? 0.548 -14.034 -15.573 1.00 88.81 301 ILE A CA 1
ATOM 2512 C C . ILE A 1 301 ? 1.521 -14.997 -16.266 1.00 88.81 301 ILE A C 1
ATOM 2514 O O . ILE A 1 301 ? 2.280 -14.572 -17.139 1.00 88.81 301 ILE A O 1
ATOM 2518 N N . LEU A 1 302 ? 1.437 -16.299 -15.976 1.00 90.12 302 LEU A N 1
ATOM 2519 C CA . LEU A 1 302 ? 2.276 -17.326 -16.610 1.00 90.12 302 LEU A CA 1
ATOM 2520 C C . LEU A 1 302 ? 2.147 -17.330 -18.142 1.00 90.12 302 LEU A C 1
ATOM 2522 O O . LEU A 1 302 ? 3.146 -17.406 -18.861 1.00 90.12 302 LEU A O 1
ATOM 2526 N N . LYS A 1 303 ? 0.925 -17.192 -18.676 1.00 90.81 303 LYS A N 1
ATOM 2527 C CA . LYS A 1 303 ? 0.704 -17.077 -20.131 1.00 90.81 303 LYS A CA 1
ATOM 2528 C C . LYS A 1 303 ? 1.380 -15.841 -20.727 1.00 90.81 303 LYS A C 1
ATOM 2530 O O . LYS A 1 303 ? 1.864 -15.901 -21.861 1.00 90.81 303 LYS A O 1
ATOM 2535 N N . LEU A 1 304 ? 1.379 -14.714 -20.016 1.00 88.88 304 LEU A N 1
ATOM 2536 C CA . LEU A 1 304 ? 2.034 -13.485 -20.468 1.00 88.88 304 LEU A CA 1
ATOM 2537 C C . LEU A 1 304 ? 3.561 -13.614 -20.436 1.00 88.88 304 LEU A C 1
ATOM 2539 O O . LEU A 1 304 ? 4.220 -13.192 -21.389 1.00 88.88 304 LEU A O 1
ATOM 2543 N N . GLU A 1 305 ? 4.117 -14.252 -19.408 1.00 86.31 305 GLU A N 1
ATOM 2544 C CA . GLU A 1 305 ? 5.552 -14.532 -19.304 1.00 86.31 305 GLU A CA 1
ATOM 2545 C C . GLU A 1 305 ? 6.037 -15.452 -20.428 1.00 86.31 305 GLU A C 1
ATOM 2547 O O . GLU A 1 305 ? 7.019 -15.131 -21.101 1.00 86.31 305 GLU A O 1
ATOM 2552 N N . MET A 1 306 ? 5.303 -16.533 -20.722 1.00 85.44 306 MET A N 1
ATOM 2553 C CA . MET A 1 306 ? 5.615 -17.420 -21.849 1.00 85.44 306 MET A CA 1
ATOM 2554 C C . MET A 1 306 ? 5.604 -16.673 -23.191 1.00 85.44 306 MET A C 1
ATOM 2556 O O . MET A 1 306 ? 6.534 -16.807 -23.983 1.00 85.44 306 MET A O 1
ATOM 2560 N N . LYS A 1 307 ? 4.607 -15.807 -23.431 1.00 87.44 307 LYS A N 1
ATOM 2561 C CA . LYS A 1 307 ? 4.568 -14.962 -24.641 1.00 87.44 307 LYS A CA 1
ATOM 2562 C C . LYS A 1 307 ? 5.745 -13.986 -24.719 1.00 87.44 307 LYS A C 1
ATOM 2564 O O . LYS A 1 307 ? 6.193 -13.660 -25.818 1.00 87.44 307 LYS A O 1
ATOM 2569 N N . SER A 1 308 ? 6.216 -13.474 -23.583 1.00 82.19 308 SER A N 1
ATOM 2570 C CA . SER A 1 308 ? 7.385 -12.590 -23.521 1.00 82.19 308 SER A CA 1
ATOM 2571 C C . SER A 1 308 ? 8.675 -13.342 -23.866 1.00 82.19 308 SER A C 1
ATOM 2573 O O . SER A 1 308 ? 9.477 -12.856 -24.667 1.00 82.19 308 SER A O 1
ATOM 2575 N N . LEU A 1 309 ? 8.834 -14.559 -23.336 1.00 82.06 309 LEU A N 1
ATOM 2576 C CA . LEU A 1 309 ? 9.953 -15.455 -23.640 1.00 82.06 309 LEU A CA 1
ATOM 2577 C C . LEU A 1 309 ? 10.009 -15.820 -25.128 1.00 82.06 309 LEU A C 1
ATOM 2579 O O . LEU A 1 309 ? 11.066 -15.668 -25.740 1.00 82.06 309 LEU A O 1
ATOM 2583 N N . ASP A 1 310 ? 8.879 -16.187 -25.740 1.00 84.88 310 ASP A N 1
ATOM 2584 C CA . ASP A 1 310 ? 8.811 -16.478 -27.182 1.00 84.88 310 ASP A CA 1
ATOM 2585 C C . ASP A 1 310 ? 9.222 -15.265 -28.032 1.00 84.88 310 ASP A C 1
ATOM 2587 O O . ASP A 1 310 ? 9.979 -15.384 -29.002 1.00 84.88 310 ASP A O 1
ATOM 2591 N N . ARG A 1 311 ? 8.780 -14.060 -27.645 1.00 80.00 311 ARG A N 1
ATOM 2592 C CA . ARG A 1 311 ? 9.187 -12.812 -28.314 1.00 80.00 311 ARG A CA 1
ATOM 2593 C C . ARG A 1 311 ? 10.681 -12.548 -28.158 1.00 80.00 311 ARG A C 1
ATOM 2595 O O . ARG A 1 311 ? 11.320 -12.137 -29.122 1.00 80.00 311 ARG A O 1
ATOM 2602 N N . SER A 1 312 ? 11.246 -12.796 -26.978 1.00 76.75 312 SER A N 1
ATOM 2603 C CA . SER A 1 312 ? 12.683 -12.644 -26.734 1.00 76.75 312 SER A CA 1
ATOM 2604 C C . SER A 1 312 ? 13.510 -13.644 -27.550 1.00 76.75 312 SER A C 1
ATOM 2606 O O . SER A 1 312 ? 14.506 -13.245 -28.154 1.00 76.75 312 SER A O 1
ATOM 2608 N N . SER A 1 313 ? 13.063 -14.901 -27.660 1.00 81.62 313 SER A N 1
ATOM 2609 C CA . SER A 1 313 ? 13.686 -15.905 -28.534 1.00 81.62 313 SER A CA 1
ATOM 2610 C C . SER A 1 313 ? 13.667 -15.458 -29.994 1.00 81.62 313 SER A C 1
ATOM 2612 O O . SER A 1 313 ? 14.703 -15.450 -30.654 1.00 81.62 313 SER A O 1
ATOM 2614 N N . THR A 1 314 ? 12.517 -14.970 -30.466 1.00 75.88 314 THR A N 1
ATOM 2615 C CA . THR A 1 314 ? 12.363 -14.454 -31.835 1.00 75.88 314 THR A CA 1
ATOM 2616 C C . THR A 1 314 ? 13.306 -13.273 -32.103 1.00 75.88 314 THR A C 1
ATOM 2618 O O . THR A 1 314 ? 13.939 -13.202 -33.153 1.00 75.88 314 THR A O 1
ATOM 2621 N N . ILE A 1 315 ? 13.453 -12.348 -31.147 1.00 71.31 315 ILE A N 1
ATOM 2622 C CA . ILE A 1 315 ? 14.383 -11.212 -31.261 1.00 71.31 315 ILE A CA 1
ATOM 2623 C C . ILE A 1 315 ? 15.839 -11.693 -31.317 1.00 71.31 315 ILE A C 1
ATOM 2625 O O . ILE A 1 315 ? 16.618 -11.173 -32.117 1.00 71.31 315 ILE A O 1
ATOM 2629 N N . ASN A 1 316 ? 16.209 -12.694 -30.515 1.00 74.25 316 ASN A N 1
ATOM 2630 C CA . ASN A 1 316 ? 17.552 -13.275 -30.542 1.00 74.25 316 ASN A CA 1
ATOM 2631 C C . ASN A 1 316 ? 17.845 -13.992 -31.867 1.00 74.25 316 ASN A C 1
ATOM 2633 O O . ASN A 1 316 ? 18.935 -13.832 -32.414 1.00 74.25 316 ASN A O 1
ATOM 2637 N N . GLU A 1 317 ? 16.882 -14.731 -32.417 1.00 77.75 317 GLU A N 1
ATOM 2638 C CA . GLU A 1 317 ? 17.004 -15.371 -33.733 1.00 77.75 317 GLU A CA 1
ATOM 2639 C C . GLU A 1 317 ? 17.159 -14.340 -34.855 1.00 77.75 317 GLU A C 1
ATOM 2641 O O . GLU A 1 317 ? 18.053 -14.474 -35.693 1.00 77.75 317 GLU A O 1
ATOM 2646 N N . ILE A 1 318 ? 16.366 -13.263 -34.831 1.00 70.50 318 ILE A N 1
ATOM 2647 C CA . ILE A 1 318 ? 16.510 -12.134 -35.759 1.00 70.50 318 ILE A CA 1
ATOM 2648 C C . ILE A 1 318 ? 17.906 -11.510 -35.616 1.00 70.50 318 ILE A C 1
ATOM 2650 O O . ILE A 1 318 ? 18.603 -11.323 -36.612 1.00 70.50 318 ILE A O 1
ATOM 2654 N N . GLY A 1 319 ? 18.364 -11.246 -34.389 1.00 68.56 319 GLY A N 1
ATOM 2655 C CA . GLY A 1 319 ? 19.706 -10.719 -34.126 1.00 68.56 319 GLY A CA 1
ATOM 2656 C C . GLY A 1 319 ? 20.825 -11.631 -34.646 1.00 68.56 319 GLY A C 1
ATOM 2657 O O . GLY A 1 319 ? 21.805 -11.146 -35.216 1.00 68.56 319 GLY A O 1
ATOM 2658 N N . MET A 1 320 ? 20.675 -12.953 -34.518 1.00 72.44 320 MET A N 1
ATOM 2659 C CA . MET A 1 320 ? 21.619 -13.924 -35.079 1.00 72.44 320 MET A CA 1
ATOM 2660 C C . MET A 1 320 ? 21.595 -13.948 -36.611 1.00 72.44 320 MET A C 1
ATOM 2662 O O . MET A 1 320 ? 22.660 -13.969 -37.229 1.00 72.44 320 MET A O 1
ATOM 2666 N N . ALA A 1 321 ? 20.417 -13.873 -37.236 1.00 67.12 321 ALA A N 1
ATOM 2667 C CA . ALA A 1 321 ? 20.289 -13.792 -38.690 1.00 67.12 321 ALA A CA 1
ATOM 2668 C C . ALA A 1 321 ? 20.958 -12.527 -39.257 1.00 67.12 321 ALA A C 1
ATOM 2670 O O . ALA A 1 321 ? 21.667 -12.604 -40.264 1.00 67.12 321 ALA A O 1
ATOM 2671 N N . PHE A 1 322 ? 20.815 -11.384 -38.576 1.00 63.09 322 PHE A N 1
ATOM 2672 C CA . PHE A 1 322 ? 21.495 -10.138 -38.944 1.00 63.09 322 PHE A CA 1
ATOM 2673 C C . PHE A 1 322 ? 23.019 -10.206 -38.733 1.00 63.09 322 PHE A C 1
ATOM 2675 O O . PHE A 1 322 ? 23.773 -9.702 -39.563 1.00 63.09 322 PHE A O 1
ATOM 2682 N N . ASN A 1 323 ? 23.498 -10.892 -37.690 1.00 61.75 323 ASN A N 1
ATOM 2683 C CA . ASN A 1 323 ? 24.935 -11.110 -37.467 1.00 61.75 323 ASN A CA 1
ATOM 2684 C C . ASN A 1 323 ? 25.590 -12.076 -38.473 1.00 61.75 323 ASN A C 1
ATOM 2686 O O . ASN A 1 323 ? 26.811 -12.046 -38.628 1.00 61.75 323 ASN A O 1
ATOM 2690 N N . LEU A 1 324 ? 24.811 -12.929 -39.145 1.00 56.22 324 LEU A N 1
ATOM 2691 C CA . LEU A 1 324 ? 25.294 -13.836 -40.196 1.00 56.22 324 LEU A CA 1
ATOM 2692 C C . LEU A 1 324 ? 25.284 -13.203 -41.596 1.00 56.22 324 LEU A C 1
ATOM 2694 O O . LEU A 1 324 ? 26.048 -13.632 -42.456 1.00 56.22 324 LEU A O 1
ATOM 2698 N N . THR A 1 325 ? 24.441 -12.195 -41.837 1.00 55.66 325 THR A N 1
ATOM 2699 C CA . THR A 1 325 ? 24.283 -11.568 -43.165 1.00 55.66 325 THR A CA 1
ATOM 2700 C C . THR A 1 325 ? 25.101 -10.298 -43.367 1.00 55.66 325 THR A C 1
ATOM 2702 O O . THR A 1 325 ? 25.358 -9.933 -44.514 1.00 55.66 325 THR A O 1
ATOM 2705 N N . TYR A 1 326 ? 25.580 -9.650 -42.303 1.00 49.25 326 TYR A N 1
ATOM 2706 C CA . TYR A 1 326 ? 26.564 -8.581 -42.453 1.00 49.25 326 TYR A CA 1
ATOM 2707 C C . TYR A 1 326 ? 27.981 -9.168 -42.529 1.00 49.25 326 TYR A C 1
ATOM 2709 O O . TYR A 1 326 ? 28.415 -9.828 -41.580 1.00 49.25 326 TYR A O 1
ATOM 2717 N N . PRO A 1 327 ? 28.740 -8.937 -43.621 1.00 53.00 327 PRO A N 1
ATOM 2718 C CA . PRO A 1 327 ? 30.133 -9.347 -43.676 1.00 53.00 327 PRO A CA 1
ATOM 2719 C C . PRO A 1 327 ? 30.873 -8.661 -42.530 1.00 53.00 327 PRO A C 1
ATOM 2721 O O . PRO A 1 327 ? 30.901 -7.432 -42.444 1.00 53.00 327 PRO A O 1
ATOM 2724 N N . ARG A 1 328 ? 31.460 -9.463 -41.633 1.00 51.38 328 ARG A N 1
ATOM 2725 C CA . ARG A 1 328 ? 32.414 -8.976 -40.636 1.00 51.38 328 ARG A CA 1
ATOM 2726 C C . ARG A 1 328 ? 33.539 -8.291 -41.401 1.00 51.38 328 ARG A C 1
ATOM 2728 O O . ARG A 1 328 ? 34.427 -8.954 -41.929 1.00 51.38 328 ARG A O 1
ATOM 2735 N N . VAL A 1 329 ? 33.487 -6.967 -41.483 1.00 55.06 329 VAL A N 1
ATOM 2736 C CA . VAL A 1 329 ? 34.631 -6.161 -41.893 1.00 55.06 329 VAL A CA 1
ATOM 2737 C C . VAL A 1 329 ? 35.650 -6.341 -40.775 1.00 55.06 329 VAL A C 1
ATOM 2739 O O . VAL A 1 329 ? 35.561 -5.709 -39.723 1.00 55.06 329 VAL A O 1
ATOM 2742 N N . PHE A 1 330 ? 36.546 -7.312 -40.950 1.00 49.62 330 PHE A N 1
ATOM 2743 C CA . PHE A 1 330 ? 37.651 -7.541 -40.036 1.00 49.62 330 PHE A CA 1
ATOM 2744 C C . PHE A 1 330 ? 38.447 -6.240 -39.942 1.00 49.62 330 PHE A C 1
ATOM 2746 O O . PHE A 1 330 ? 38.933 -5.709 -40.941 1.00 49.62 330 PHE A O 1
ATOM 2753 N N . LYS A 1 331 ? 38.545 -5.724 -38.716 1.00 54.88 331 LYS A N 1
ATOM 2754 C CA . LYS A 1 331 ? 39.238 -4.477 -38.370 1.00 54.88 331 LYS A CA 1
ATOM 2755 C C . LYS A 1 331 ? 40.724 -4.488 -38.769 1.00 54.88 331 LYS A C 1
ATOM 2757 O O . LYS A 1 331 ? 41.334 -3.434 -38.855 1.00 54.88 331 LYS A O 1
ATOM 2762 N N . GLU A 1 332 ? 41.279 -5.661 -39.072 1.00 55.38 332 GLU A N 1
ATOM 2763 C CA . GLU A 1 332 ? 42.689 -5.881 -39.420 1.00 55.38 332 GLU A CA 1
ATOM 2764 C C . GLU A 1 332 ? 43.104 -5.358 -40.807 1.00 55.38 332 GLU A C 1
ATOM 2766 O O . GLU A 1 332 ? 44.290 -5.351 -41.113 1.00 55.38 332 GLU A O 1
ATOM 2771 N N . ASN A 1 333 ? 42.178 -4.870 -41.642 1.00 51.78 333 ASN A N 1
ATOM 2772 C CA . ASN A 1 333 ? 42.519 -4.313 -42.961 1.00 51.78 333 ASN A CA 1
ATOM 2773 C C . ASN A 1 333 ? 42.548 -2.775 -43.031 1.00 51.78 333 ASN A C 1
ATOM 2775 O O . ASN A 1 333 ? 42.706 -2.222 -44.118 1.00 51.78 333 ASN A O 1
ATOM 2779 N N . LEU A 1 334 ? 42.393 -2.075 -41.901 1.00 56.19 334 LEU A N 1
ATOM 2780 C CA . LEU A 1 334 ? 42.423 -0.605 -41.861 1.00 56.19 334 LEU A CA 1
ATOM 2781 C C . LEU A 1 334 ? 43.771 -0.008 -41.422 1.00 56.19 334 LEU A C 1
ATOM 2783 O O . LEU A 1 334 ? 44.012 1.156 -41.726 1.00 56.19 334 LEU A O 1
ATOM 2787 N N . ASP A 1 335 ? 44.675 -0.796 -40.831 1.00 54.56 335 ASP A N 1
ATOM 2788 C CA . ASP A 1 335 ? 45.959 -0.296 -40.301 1.00 54.56 335 ASP A CA 1
ATOM 2789 C C . ASP A 1 335 ? 47.169 -0.488 -41.241 1.00 54.56 335 ASP A C 1
ATOM 2791 O O . ASP A 1 335 ? 48.290 -0.162 -40.870 1.00 54.56 335 ASP A O 1
ATOM 2795 N N . SER A 1 336 ? 46.994 -0.989 -42.472 1.00 51.91 336 SER A N 1
ATOM 2796 C CA . SER A 1 336 ? 48.117 -1.205 -43.413 1.00 51.91 336 SER A CA 1
ATOM 2797 C C . SER A 1 336 ? 48.279 -0.126 -44.497 1.00 51.91 336 SER A C 1
ATOM 2799 O O . SER A 1 336 ? 49.080 -0.297 -45.418 1.00 51.91 336 SER A O 1
ATOM 2801 N N . LYS A 1 337 ? 47.527 0.983 -44.422 1.00 50.91 337 LYS A N 1
ATOM 2802 C CA . LYS A 1 337 ? 47.585 2.089 -45.405 1.00 50.91 337 LYS A CA 1
ATOM 2803 C C . LYS A 1 337 ? 47.601 3.504 -44.805 1.00 50.91 337 LYS A C 1
ATOM 2805 O O . LYS A 1 337 ? 47.256 4.462 -45.499 1.00 50.91 337 LYS A O 1
ATOM 2810 N N . LEU A 1 338 ? 48.034 3.638 -43.558 1.00 48.81 338 LEU A N 1
ATOM 2811 C CA . LEU A 1 338 ? 48.584 4.881 -43.006 1.00 48.81 338 LEU A CA 1
ATOM 2812 C C . LEU A 1 338 ? 50.054 4.629 -42.681 1.00 48.81 338 LEU A C 1
ATOM 2814 O O . LEU A 1 338 ? 50.849 5.569 -42.892 1.00 48.81 338 LEU A O 1
#

Organism: NCBI:txid1213867

Solvent-accessible surface area (backbone atoms only — not comparable to full-atom values): 18463 Å² total; per-residue (Å²): 118,70,71,61,54,56,57,46,51,50,54,49,51,53,52,49,50,53,49,50,54,50,48,51,54,49,51,51,53,50,51,53,51,51,53,49,50,55,50,50,52,51,50,51,52,48,51,52,51,50,53,52,50,53,51,52,52,52,52,53,50,52,53,53,51,51,53,49,54,53,48,53,52,50,50,54,54,50,52,53,54,49,51,54,50,52,54,51,51,52,52,52,50,52,52,51,54,52,51,51,54,50,53,53,50,55,51,52,52,52,53,50,53,50,53,51,50,55,50,53,50,56,50,51,53,51,53,50,53,52,52,51,52,50,49,54,52,50,51,51,51,52,51,49,56,50,51,53,52,51,51,48,53,49,51,54,51,50,51,53,49,51,64,58,31,58,83,60,76,46,55,71,62,62,53,52,49,48,51,51,31,53,53,51,26,52,53,20,58,77,67,68,37,62,73,51,30,53,57,25,50,53,55,39,52,54,52,53,49,55,36,48,76,61,69,50,54,67,67,58,54,48,55,52,51,53,59,45,50,60,48,49,55,53,49,50,54,50,52,54,49,52,53,51,49,55,40,63,70,36,73,69,52,33,50,39,56,76,67,68,57,76,88,65,92,75,75,89,72,78,62,61,67,56,57,54,53,53,53,52,53,51,54,52,52,52,53,53,51,54,53,51,55,51,51,54,51,53,52,50,51,51,54,52,51,54,54,49,50,53,50,50,50,52,51,50,52,52,53,50,54,53,66,70,69,50,80,79,75,65,75,82,74,68,77,83,82,123

pLDDT: mean 82.05, std 13.42, range [46.06, 98.0]

Foldseek 3Di:
DVVVVVVVVVVVVVVVVVVVVVVVVVVVVVVVVVVVVVVVVVVVVVVVVVVVVVVVVVVVVVVVVVVVVVVVVVVVVVVVVVVVVVVVVVVVVVVVVVVVVVVVVVVVVVVVVVVVVVVVVVVVVVVVVVVVVVVVVVVVVVVVVVVVVVVVVVVVLVVVLCVLVVVLVDDPVLLVQLLVLVVQLVVCVVVVPVVSVVVSVVVNVVSVVVSVVSVHDPVSNVVVSVSVVVVVVVVVVVVVVVVVVVLVVDPVSVVCVVVVPDPDVPPPPDPPVVVVVVVVVVVVVVVVVVVVVVVVVVVVVVVVVVVVVVVVVVVVVVVVVVVVPDPPPPPVPPPPPD

Radius of gyration: 70.17 Å; Cα contacts (8 Å, |Δi|>4): 46; chains: 1; bounding box: 136×44×213 Å

Mean predicted aligned error: 18.39 Å

InterPro domains:
  IPR001623 DnaJ domain [PS50076] (159-261)
  IPR036869 Chaperone J-domain superfamily [G3DSA:1.10.287.110] (185-260)
  IPR036869 Chaperone J-domain superfamily [SSF46565] (226-259)

Sequence (338 aa):
MIGWSIAMETKYYDKSRDYEDYKERYEEVQEELIERAKAEEKLESAKARELGLTKLLEDTKTELSLVRVEKDNQVAIFENKLDQKSALLENIRQELKNLEIKSEKEKAEKNSEVKEKDSELKEKEKELKQKEEEVKKSQRKAGQSREELLSEKSRLKEEKLKAFTTPLGVSLQQFNNLRRYYERLTDARKNFNQANIETHEDNVAVIEEEFRQANISVENIQKILVSSEEKEEANKKIQEINKAYEILGDEEMKRRYDNGEEFTSDFSGYDYEGEIKEEFRRREEELRKAKVDVIDIELEILKLEMKSLDRSSTINEIGMAFNLTYPRVFKENLDSKL